Protein AF-A0A0K8QJQ9-F1 (afdb_monomer_lite)

Radius of gyration: 33.11 Å; chains: 1; bounding box: 66×74×110 Å

pLDDT: mean 79.52, std 20.57, range [35.0, 98.69]

Secondary structure (DSSP, 8-state):
-----------PPPP-----------PPPTT-S-------SBTTB-HHHHHHHHHHHHHHHHHHS--BTTTB-TTSSS-HHHHIIIIIHHHHHHHHHHHHHH-TT---EETTEEHHHHHHHHHHHHHHHHHHHHHHS--HHHHHHHHHHHHHHHHHTSGGGSTTTGGGGTTPPPPPPPGGGSPPPPPPPPPPPPPPPPPPPPPPPPP-

Structure (mmCIF, N/CA/C/O backbone):
data_AF-A0A0K8QJQ9-F1
#
_entry.id   AF-A0A0K8QJQ9-F1
#
loop_
_atom_site.group_PDB
_atom_site.id
_atom_site.type_symbol
_atom_site.label_atom_id
_atom_site.label_alt_id
_atom_site.label_comp_id
_atom_site.label_asym_id
_atom_site.label_entity_id
_atom_site.label_seq_id
_atom_site.pdbx_PDB_ins_code
_atom_site.Cartn_x
_atom_site.Cartn_y
_atom_site.Cartn_z
_atom_site.occupancy
_atom_site.B_iso_or_equiv
_atom_site.auth_seq_id
_atom_site.auth_comp_id
_atom_site.auth_asym_id
_atom_site.auth_atom_id
_atom_site.pdbx_PDB_model_num
ATOM 1 N N . MET A 1 1 ? -13.360 7.813 92.032 1.00 38.56 1 MET A N 1
ATOM 2 C CA . MET A 1 1 ? -12.886 7.557 90.658 1.00 38.56 1 MET A CA 1
ATOM 3 C C . MET A 1 1 ? -14.063 7.080 89.820 1.00 38.56 1 MET A C 1
ATOM 5 O O . MET A 1 1 ? -14.716 6.124 90.202 1.00 38.56 1 MET A O 1
ATOM 9 N N . ASN A 1 2 ? -14.317 7.838 88.753 1.00 42.62 2 ASN A N 1
ATOM 10 C CA . ASN A 1 2 ? -15.079 7.584 87.525 1.00 42.62 2 ASN A CA 1
ATOM 11 C C . ASN A 1 2 ? -16.561 7.170 87.568 1.00 42.62 2 ASN A C 1
ATOM 13 O O . ASN A 1 2 ? -16.922 6.000 87.557 1.00 42.62 2 ASN A O 1
ATOM 17 N N . GLN A 1 3 ? -17.391 8.207 87.426 1.00 43.78 3 GLN A N 1
ATOM 18 C CA . GLN A 1 3 ? -18.641 8.218 86.664 1.00 43.78 3 GLN A CA 1
ATOM 19 C C . GLN A 1 3 ? -18.374 7.893 85.180 1.00 43.78 3 GLN A C 1
ATOM 21 O O . GLN A 1 3 ? -17.424 8.420 84.598 1.00 43.78 3 GLN A O 1
ATOM 26 N N . THR A 1 4 ? -19.237 7.113 84.526 1.00 44.41 4 THR A N 1
ATOM 27 C CA . THR A 1 4 ? -19.433 7.220 83.069 1.00 44.41 4 THR A CA 1
ATOM 28 C C . THR A 1 4 ? -20.868 6.848 82.708 1.00 44.41 4 THR A C 1
ATOM 30 O O . THR A 1 4 ? -21.289 5.698 82.786 1.00 44.41 4 THR A O 1
ATOM 33 N N . SER A 1 5 ? -21.610 7.892 82.352 1.00 41.69 5 SER A N 1
ATOM 34 C CA . SER A 1 5 ? -22.946 7.893 81.765 1.00 41.69 5 SER A CA 1
ATOM 35 C C . SER A 1 5 ? -22.915 7.260 80.367 1.00 41.69 5 SER A C 1
ATOM 37 O O . SER A 1 5 ? -22.081 7.640 79.543 1.00 41.69 5 SER A O 1
ATOM 39 N N . GLN A 1 6 ? -23.809 6.305 80.094 1.00 44.72 6 GLN A N 1
ATOM 40 C CA . GLN A 1 6 ? -24.054 5.795 78.742 1.00 44.72 6 GLN A CA 1
ATOM 41 C C . GLN A 1 6 ? -25.154 6.631 78.077 1.00 44.72 6 GLN A C 1
ATOM 43 O O . GLN A 1 6 ? -26.313 6.596 78.485 1.00 44.72 6 GLN A O 1
ATOM 48 N N . GLY A 1 7 ? -24.762 7.397 77.058 1.00 39.03 7 GLY A N 1
ATOM 49 C CA . GLY A 1 7 ? -25.666 8.118 76.164 1.00 39.03 7 GLY A CA 1
ATOM 50 C C . GLY A 1 7 ? -26.297 7.220 75.082 1.00 39.03 7 GLY A C 1
ATOM 51 O O . GLY A 1 7 ? -25.891 6.069 74.910 1.00 39.03 7 GLY A O 1
ATOM 52 N N . PRO A 1 8 ? -27.309 7.733 74.357 1.00 39.50 8 PRO A N 1
ATOM 53 C CA . PRO A 1 8 ? -28.263 6.926 73.600 1.00 39.50 8 PRO A CA 1
ATOM 54 C C . PRO A 1 8 ? -27.763 6.461 72.222 1.00 39.50 8 PRO A C 1
ATOM 56 O O . PRO A 1 8 ? -27.084 7.183 71.493 1.00 39.50 8 PRO A O 1
ATOM 59 N N . LYS A 1 9 ? -28.175 5.237 71.857 1.00 39.12 9 LYS A N 1
ATOM 60 C CA . LYS A 1 9 ? -27.948 4.579 70.563 1.00 39.12 9 LYS A CA 1
ATOM 61 C C . LYS A 1 9 ? -28.658 5.326 69.427 1.00 39.12 9 LYS A C 1
ATOM 63 O O . LYS A 1 9 ? -29.866 5.187 69.266 1.00 39.12 9 LYS A O 1
ATOM 68 N N . TYR A 1 10 ? -27.896 6.022 68.589 1.00 36.84 10 TYR A N 1
ATOM 69 C CA . TYR A 1 10 ? -28.312 6.363 67.228 1.00 36.84 10 TYR A CA 1
ATOM 70 C C . TYR A 1 10 ? -27.744 5.315 66.265 1.00 36.84 10 TYR A C 1
ATOM 72 O O . TYR A 1 10 ? -26.568 5.348 65.913 1.00 36.84 10 TYR A O 1
ATOM 80 N N . GLY A 1 11 ? -28.580 4.349 65.875 1.00 35.00 11 GLY A N 1
ATOM 81 C CA . GLY A 1 11 ? -28.316 3.463 64.743 1.00 35.00 11 GLY A CA 1
ATOM 82 C C . GLY A 1 11 ? -28.779 4.147 63.462 1.00 35.00 11 GLY A C 1
ATOM 83 O O . GLY A 1 11 ? -29.977 4.327 63.261 1.00 35.00 11 GLY A O 1
ATOM 84 N N . ALA A 1 12 ? -27.830 4.568 62.629 1.00 39.06 12 ALA A N 1
ATOM 85 C CA . ALA A 1 12 ? -28.105 5.102 61.304 1.00 39.06 12 ALA A CA 1
ATOM 86 C C . ALA A 1 12 ? -28.606 3.987 60.368 1.00 39.06 12 ALA A C 1
ATOM 88 O O . ALA A 1 12 ? -28.071 2.878 60.361 1.00 39.06 12 ALA A O 1
ATOM 89 N N . LEU A 1 13 ? -29.651 4.320 59.607 1.00 37.94 13 LEU A N 1
ATOM 90 C CA . LEU A 1 13 ? -30.302 3.517 58.573 1.00 37.94 13 LEU A CA 1
ATOM 91 C C . LEU A 1 13 ? -29.309 2.918 57.565 1.00 37.94 13 LEU A C 1
ATOM 93 O O . LEU A 1 13 ? -28.427 3.610 57.060 1.00 37.94 13 LEU A O 1
ATOM 97 N N . ALA A 1 14 ? -29.559 1.664 57.185 1.00 40.50 14 ALA A N 1
ATOM 98 C CA . ALA A 1 14 ? -29.038 1.060 55.965 1.00 40.50 14 ALA A CA 1
ATOM 99 C C . ALA A 1 14 ? -29.735 1.674 54.733 1.00 40.50 14 ALA A C 1
ATOM 101 O O . ALA A 1 14 ? -30.968 1.664 54.684 1.00 40.50 14 ALA A O 1
ATOM 102 N N . PRO A 1 15 ? -29.000 2.163 53.719 1.00 39.12 15 PRO A N 1
ATOM 103 C CA . PRO A 1 15 ? -29.593 2.521 52.441 1.00 39.12 15 PRO A CA 1
ATOM 104 C C . PRO A 1 15 ? -29.319 1.449 51.381 1.00 39.12 15 PRO A C 1
ATOM 106 O O . PRO A 1 15 ? -28.184 1.243 50.963 1.00 39.12 15 PRO A O 1
ATOM 109 N N . GLY A 1 16 ? -30.410 0.854 50.898 1.00 35.06 16 GLY A N 1
ATOM 110 C CA . GLY A 1 16 ? -30.637 0.700 49.462 1.00 35.06 16 GLY A CA 1
ATOM 111 C C . GLY A 1 16 ? -30.033 -0.524 48.788 1.00 35.06 16 GLY A C 1
ATOM 112 O O . GLY A 1 16 ? -28.938 -0.475 48.238 1.00 35.06 16 GLY A O 1
ATOM 113 N N . SER A 1 17 ? -30.835 -1.583 48.711 1.00 40.03 17 SER A N 1
ATOM 114 C CA . SER A 1 17 ? -30.760 -2.610 47.675 1.00 40.03 17 SER A CA 1
ATOM 115 C C . SER A 1 17 ? -30.764 -1.942 46.293 1.00 40.03 17 SER A C 1
ATOM 117 O O . SER A 1 17 ? -31.782 -1.394 45.866 1.00 40.03 17 SER A O 1
ATOM 119 N N . ALA A 1 18 ? -29.626 -1.949 45.604 1.00 37.91 18 ALA A N 1
ATOM 120 C CA . ALA A 1 18 ? -29.560 -1.568 44.199 1.00 37.91 18 ALA A CA 1
ATOM 121 C C . ALA A 1 18 ? -30.237 -2.665 43.355 1.00 37.91 18 ALA A C 1
ATOM 123 O O . ALA A 1 18 ? -29.955 -3.844 43.584 1.00 37.91 18 ALA A O 1
ATOM 124 N N . PRO A 1 19 ? -31.117 -2.331 42.394 1.00 38.91 19 PRO A N 1
ATOM 125 C CA . PRO A 1 19 ? -31.604 -3.319 41.448 1.00 38.91 19 PRO A CA 1
ATOM 126 C C . PRO A 1 19 ? -30.441 -3.757 40.556 1.00 38.91 19 PRO A C 1
ATOM 128 O O . PRO A 1 19 ? -29.812 -2.949 39.871 1.00 38.91 19 PRO A O 1
ATOM 131 N N . GLU A 1 20 ? -30.159 -5.054 40.608 1.00 35.03 20 GLU A N 1
ATOM 132 C CA . GLU A 1 20 ? -29.300 -5.784 39.689 1.00 35.03 20 GLU A CA 1
ATOM 133 C C . GLU A 1 20 ? -29.764 -5.478 38.261 1.00 35.03 20 GLU A C 1
ATOM 135 O O . GLU A 1 20 ? -30.849 -5.879 37.835 1.00 35.03 20 GLU A O 1
ATOM 140 N N . ALA A 1 21 ? -28.978 -4.668 37.548 1.00 37.66 21 ALA A N 1
ATOM 141 C CA . ALA A 1 21 ? -29.205 -4.369 36.147 1.00 37.66 21 ALA A CA 1
ATOM 142 C C . ALA A 1 21 ? -29.055 -5.679 35.372 1.00 37.66 21 ALA A C 1
ATOM 144 O O . ALA A 1 21 ? -27.943 -6.116 35.074 1.00 37.66 21 ALA A O 1
ATOM 145 N N . ALA A 1 22 ? -30.192 -6.319 35.100 1.00 37.50 22 ALA A N 1
ATOM 146 C CA . ALA A 1 22 ? -30.295 -7.475 34.237 1.00 37.50 22 ALA A CA 1
ATOM 147 C C . ALA A 1 22 ? -29.562 -7.165 32.929 1.00 37.50 22 ALA A C 1
ATOM 149 O O . ALA A 1 22 ? -29.973 -6.301 32.150 1.00 37.50 22 ALA A O 1
ATOM 150 N N . ALA A 1 23 ? -28.443 -7.856 32.722 1.00 39.38 23 ALA A N 1
ATOM 151 C CA . ALA A 1 23 ? -27.734 -7.874 31.463 1.00 39.38 23 ALA A CA 1
ATOM 152 C C . ALA A 1 23 ? -28.723 -8.345 30.392 1.00 39.38 23 ALA A C 1
ATOM 154 O O . ALA A 1 23 ? -29.099 -9.517 30.343 1.00 39.38 23 ALA A O 1
ATOM 155 N N . GLY A 1 24 ? -29.189 -7.402 29.574 1.00 35.16 24 GLY A N 1
ATOM 156 C CA . GLY A 1 24 ? -30.028 -7.679 28.423 1.00 35.16 24 GLY A CA 1
ATOM 157 C C . GLY A 1 24 ? -29.269 -8.579 27.457 1.00 35.16 24 GLY A C 1
ATOM 158 O O . GLY A 1 24 ? -28.488 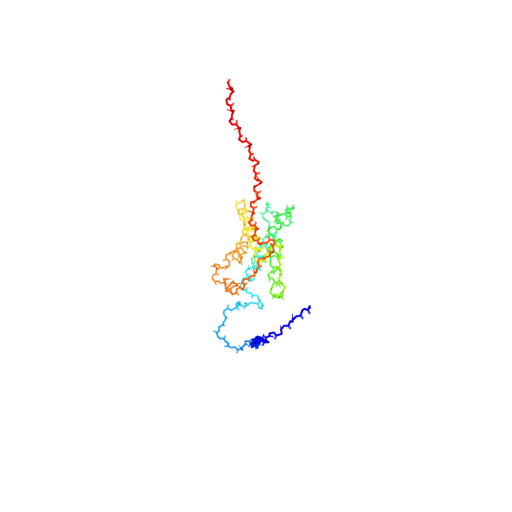-8.107 26.636 1.00 35.16 24 GLY A O 1
ATOM 159 N N . SER A 1 25 ? -29.514 -9.883 27.556 1.00 47.78 25 SER A N 1
ATOM 160 C CA . SER A 1 25 ? -29.213 -10.870 26.524 1.00 47.78 25 SER A CA 1
ATOM 161 C C . SER A 1 25 ? -30.219 -10.707 25.382 1.00 47.78 25 SER A C 1
ATOM 163 O O . SER A 1 25 ? -31.076 -11.545 25.130 1.00 47.78 25 SER A O 1
ATOM 165 N N . GLY A 1 26 ? -30.139 -9.573 24.691 1.00 36.06 26 GLY A N 1
ATOM 166 C CA . GLY A 1 26 ? -30.822 -9.384 23.421 1.00 36.06 26 GLY A CA 1
ATOM 167 C C . GLY A 1 26 ? -29.973 -9.990 22.315 1.00 36.06 26 GLY A C 1
ATOM 168 O O . GLY A 1 26 ? -29.116 -9.306 21.757 1.00 36.06 26 GLY A O 1
ATOM 169 N N . ALA A 1 27 ? -30.181 -11.269 22.002 1.00 46.91 27 ALA A N 1
ATOM 170 C CA . ALA A 1 27 ? -29.781 -11.781 20.698 1.00 46.91 27 ALA A CA 1
ATOM 171 C C . ALA A 1 27 ? -30.529 -10.957 19.630 1.00 46.91 27 ALA A C 1
ATOM 173 O O . ALA A 1 27 ? -31.741 -10.774 19.768 1.00 46.91 27 ALA A O 1
ATOM 174 N N . PRO A 1 28 ? -29.855 -10.403 18.608 1.00 43.53 28 PRO A N 1
ATOM 175 C CA . PRO A 1 28 ? -30.544 -9.603 17.606 1.00 43.53 28 PRO A CA 1
ATOM 176 C C . PRO A 1 28 ? -31.509 -10.491 16.814 1.00 43.53 28 PRO A C 1
ATOM 178 O O . PRO A 1 28 ? -31.114 -11.536 16.295 1.00 43.53 28 PRO A O 1
ATOM 181 N N . GLU A 1 29 ? -32.775 -10.074 16.737 1.00 41.03 29 GLU A N 1
ATOM 182 C CA . GLU A 1 29 ? -33.789 -10.753 15.932 1.00 41.03 29 GLU A CA 1
ATOM 183 C C . GLU A 1 29 ? -33.398 -10.753 14.443 1.00 41.03 29 GLU A C 1
ATOM 185 O O . GLU A 1 29 ? -32.928 -9.733 13.920 1.00 41.03 29 GLU A O 1
ATOM 190 N N . PRO A 1 30 ? -33.602 -11.873 13.726 1.00 41.53 30 PRO A N 1
ATOM 191 C CA . PRO A 1 30 ? -33.328 -11.946 12.302 1.00 41.53 30 PRO A CA 1
ATOM 192 C C . PRO A 1 30 ? -34.417 -11.176 11.545 1.00 41.53 30 PRO A C 1
ATOM 194 O O . PRO A 1 30 ? -35.483 -11.713 11.259 1.00 41.53 30 PRO A O 1
ATOM 197 N N . GLY A 1 31 ? -34.152 -9.906 11.226 1.00 48.66 31 GLY A N 1
ATOM 198 C CA . GLY A 1 31 ? -35.047 -9.109 10.378 1.00 48.66 31 GLY A CA 1
ATOM 199 C C . GLY A 1 31 ? -35.092 -7.599 10.617 1.00 48.66 31 GLY A C 1
ATOM 200 O O . GLY A 1 31 ? -35.898 -6.933 9.971 1.00 48.66 31 GLY A O 1
ATOM 201 N N . SER A 1 32 ? -34.264 -7.017 11.493 1.00 37.25 32 SER A N 1
ATOM 202 C CA . SER A 1 32 ? -34.243 -5.556 11.643 1.00 37.25 32 SER A CA 1
ATOM 203 C C . SER A 1 32 ? -33.649 -4.872 10.400 1.00 37.25 32 SER A C 1
ATOM 205 O O . SER A 1 32 ? -32.514 -5.113 9.990 1.00 37.25 32 SER A O 1
ATOM 207 N N . VAL A 1 33 ? -34.434 -3.986 9.785 1.00 49.50 33 VAL A N 1
ATOM 208 C CA . VAL A 1 33 ? -34.109 -3.238 8.552 1.00 49.50 33 VAL A CA 1
ATOM 209 C C . VAL A 1 33 ? -33.169 -2.050 8.842 1.00 49.50 33 VAL A C 1
ATOM 211 O O . VAL A 1 33 ? -33.290 -0.966 8.282 1.00 49.50 33 VAL A O 1
ATOM 214 N N . THR A 1 34 ? -32.198 -2.234 9.734 1.00 56.53 34 THR A N 1
ATOM 215 C CA . THR A 1 34 ? -31.190 -1.224 10.077 1.00 56.53 34 THR A CA 1
ATOM 216 C C . THR A 1 34 ? -29.867 -1.891 10.420 1.00 56.53 34 THR A C 1
ATOM 218 O O . THR A 1 34 ? -29.622 -2.241 11.571 1.00 56.53 34 THR A O 1
ATOM 221 N N . SER A 1 35 ? -28.980 -2.027 9.429 1.00 43.78 35 SER A N 1
ATOM 222 C CA . SER A 1 35 ? -27.521 -1.985 9.621 1.00 43.78 35 SER A CA 1
ATOM 223 C C . SER A 1 35 ? -26.794 -2.011 8.265 1.00 43.78 35 SER A C 1
ATOM 225 O O . SER A 1 35 ? -26.696 -3.083 7.669 1.00 43.78 35 SER A O 1
ATOM 227 N N . PRO A 1 36 ? -26.196 -0.903 7.785 1.00 49.94 36 PRO A N 1
ATOM 228 C CA . PRO A 1 36 ? -25.176 -0.941 6.735 1.00 49.94 36 PRO A CA 1
ATOM 229 C C . PRO A 1 36 ? -23.850 -1.441 7.336 1.00 49.94 36 PRO A C 1
ATOM 231 O O . PRO A 1 36 ? -22.808 -0.804 7.229 1.00 49.94 36 PRO A O 1
ATOM 234 N N . LYS A 1 37 ? -23.881 -2.557 8.067 1.00 54.03 37 LYS A N 1
ATOM 235 C CA . LYS A 1 37 ? -22.706 -3.049 8.783 1.00 54.03 37 LYS A CA 1
ATOM 236 C C . LYS A 1 37 ? -21.884 -3.888 7.826 1.00 54.03 37 LYS A C 1
ATOM 238 O O . LYS A 1 37 ? -22.164 -5.067 7.653 1.00 54.03 37 LYS A O 1
ATOM 243 N N . TYR A 1 38 ? -20.869 -3.256 7.236 1.00 58.84 38 TYR A N 1
ATOM 244 C CA . TYR A 1 38 ? -19.749 -3.921 6.570 1.00 58.84 38 TYR A CA 1
ATOM 245 C C . TYR A 1 38 ? -20.222 -4.962 5.555 1.00 58.84 38 TYR A C 1
ATOM 247 O O . TYR A 1 38 ? -20.083 -6.161 5.791 1.00 58.84 38 TYR A O 1
ATOM 255 N N . GLN A 1 39 ? -20.823 -4.509 4.449 1.00 67.25 39 GLN A N 1
ATOM 256 C CA . GLN A 1 39 ? -21.362 -5.420 3.444 1.00 67.25 39 GLN A CA 1
ATOM 257 C C . GLN A 1 39 ? -20.244 -6.331 2.934 1.00 67.25 39 GLN A C 1
ATOM 259 O O . GLN A 1 39 ? -19.338 -5.914 2.207 1.00 67.25 39 GLN A O 1
ATOM 264 N N . ALA A 1 40 ? -20.277 -7.575 3.399 1.00 73.38 40 ALA A N 1
ATOM 265 C CA . ALA A 1 40 ? -19.316 -8.573 3.010 1.00 73.38 40 ALA A CA 1
ATOM 266 C C . ALA A 1 40 ? -19.590 -8.914 1.544 1.00 73.38 40 ALA A C 1
ATOM 268 O O . ALA A 1 40 ? -20.721 -9.215 1.163 1.00 73.38 40 ALA A O 1
ATOM 269 N N . VAL A 1 41 ? -18.566 -8.781 0.710 1.00 82.50 41 VAL A N 1
ATOM 270 C CA . VAL A 1 41 ? -18.684 -8.957 -0.742 1.00 82.50 41 VAL A CA 1
ATOM 271 C C . VAL A 1 41 ? -18.266 -10.360 -1.142 1.00 82.50 41 VAL A C 1
ATOM 273 O O . VAL A 1 41 ? -18.862 -10.954 -2.035 1.00 82.50 41 VAL A O 1
ATOM 276 N N . LEU A 1 42 ? -17.263 -10.911 -0.458 1.00 82.62 42 LEU A N 1
ATOM 277 C CA . LEU A 1 42 ? -16.769 -12.255 -0.709 1.00 82.62 42 LEU A CA 1
ATOM 278 C C . LEU A 1 42 ? -16.461 -12.940 0.620 1.00 82.62 42 LEU A C 1
ATOM 280 O O . LEU A 1 42 ? -15.445 -12.660 1.250 1.00 82.62 42 LEU A O 1
ATOM 284 N N . GLY A 1 43 ? -17.342 -13.835 1.068 1.00 86.00 43 GLY A N 1
ATOM 285 C CA . GLY A 1 43 ? -17.199 -14.470 2.381 1.00 86.00 43 GLY A CA 1
ATOM 286 C C . GLY A 1 43 ? -17.136 -13.414 3.496 1.00 86.00 43 GLY A C 1
ATOM 287 O O . GLY A 1 43 ? -18.015 -12.563 3.535 1.00 86.00 43 GLY A O 1
ATOM 288 N N . PRO A 1 44 ? -16.125 -13.423 4.386 1.00 87.06 44 PRO A N 1
ATOM 289 C CA . PRO A 1 44 ? -15.971 -12.414 5.440 1.00 87.06 44 PRO A CA 1
ATOM 290 C C . PRO A 1 44 ? -15.291 -11.111 4.971 1.00 87.06 44 PRO A C 1
ATOM 292 O O . PRO A 1 44 ? -15.027 -10.234 5.795 1.00 87.06 44 PRO A O 1
ATOM 295 N N . PHE A 1 45 ? -14.949 -10.986 3.685 1.00 91.25 45 PHE A N 1
ATOM 296 C CA . PHE A 1 45 ? -14.150 -9.878 3.160 1.00 91.25 45 PHE A CA 1
ATOM 297 C C . PHE A 1 45 ? -15.011 -8.743 2.603 1.00 91.25 45 PHE A C 1
ATOM 299 O O . PHE A 1 45 ? -15.983 -8.975 1.879 1.00 91.25 45 PHE A O 1
ATOM 306 N N . THR A 1 46 ? -14.622 -7.502 2.899 1.00 92.06 46 THR A N 1
ATOM 307 C CA . THR A 1 46 ? -15.266 -6.291 2.371 1.00 92.06 46 THR A CA 1
ATOM 308 C C . THR A 1 46 ? -14.582 -5.810 1.092 1.00 92.06 46 THR A C 1
ATOM 310 O O . THR A 1 46 ? -13.487 -6.260 0.748 1.00 92.06 46 THR A O 1
ATOM 313 N N . ILE A 1 47 ? -15.195 -4.843 0.397 1.00 91.62 47 ILE A N 1
ATOM 314 C CA . ILE A 1 47 ? -14.592 -4.185 -0.780 1.00 91.62 47 ILE A CA 1
ATOM 315 C C . ILE A 1 47 ? -13.183 -3.689 -0.454 1.00 91.62 47 ILE A C 1
ATOM 317 O O . ILE A 1 47 ? -12.273 -3.826 -1.264 1.00 91.62 47 ILE A O 1
ATOM 321 N N . ARG A 1 48 ? -12.975 -3.155 0.753 1.00 93.88 48 ARG A N 1
ATOM 322 C CA . ARG A 1 48 ? -11.671 -2.654 1.181 1.00 93.88 48 ARG A CA 1
ATOM 323 C C . ARG A 1 48 ? -10.617 -3.752 1.233 1.00 93.88 48 ARG A C 1
ATOM 325 O O . ARG A 1 48 ? -9.513 -3.537 0.739 1.00 93.88 48 ARG A O 1
ATOM 332 N N . ASP A 1 49 ? -10.947 -4.910 1.800 1.00 94.31 49 ASP A N 1
ATOM 333 C CA . ASP A 1 49 ? -10.001 -6.026 1.876 1.00 94.31 49 ASP A CA 1
ATOM 334 C C . ASP A 1 49 ? -9.652 -6.535 0.470 1.00 94.31 49 ASP A C 1
ATOM 336 O O . ASP A 1 49 ? -8.484 -6.785 0.172 1.00 94.31 49 ASP A O 1
ATOM 340 N N . LEU A 1 50 ? -10.648 -6.601 -0.419 1.00 95.31 50 LEU A N 1
ATOM 341 C CA . LEU A 1 50 ? -10.45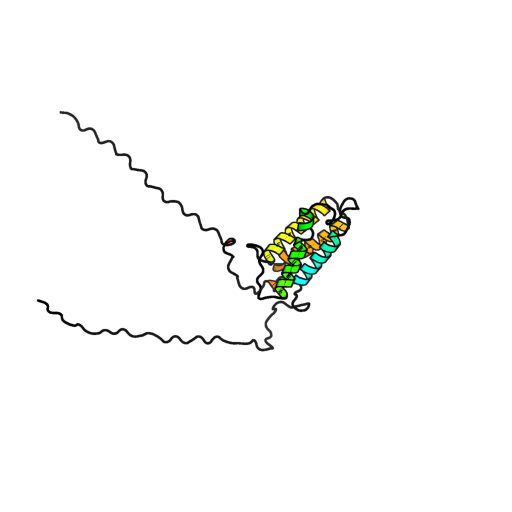6 -6.955 -1.826 1.00 95.31 50 LEU A CA 1
ATOM 342 C C . LEU A 1 50 ? -9.569 -5.938 -2.551 1.00 95.31 50 LEU A C 1
ATOM 344 O O . LEU A 1 50 ? -8.690 -6.338 -3.312 1.00 95.31 50 LEU A O 1
ATOM 348 N N . THR A 1 51 ? -9.739 -4.640 -2.291 1.00 96.38 51 THR A N 1
ATOM 349 C CA . THR A 1 51 ? -8.886 -3.596 -2.869 1.00 96.38 51 THR A CA 1
ATOM 350 C C . THR A 1 51 ? -7.451 -3.705 -2.358 1.00 96.38 51 THR A C 1
ATOM 352 O O . THR A 1 51 ? -6.530 -3.602 -3.163 1.00 96.38 51 THR A O 1
ATOM 355 N N . VAL A 1 52 ? -7.227 -3.964 -1.062 1.00 97.81 52 VAL A N 1
ATOM 356 C CA . VAL A 1 52 ? -5.875 -4.195 -0.508 1.00 97.81 52 VAL A CA 1
ATOM 357 C C . VAL A 1 52 ? -5.220 -5.414 -1.158 1.00 97.81 52 VAL A C 1
ATOM 359 O O . VAL A 1 52 ? -4.076 -5.327 -1.611 1.00 97.81 52 VAL A O 1
ATOM 362 N N . PHE A 1 53 ? -5.950 -6.528 -1.243 1.00 97.62 53 PHE A N 1
ATOM 363 C CA . PHE A 1 53 ? -5.472 -7.758 -1.869 1.00 97.62 53 PHE A CA 1
ATOM 364 C C . PHE A 1 53 ? -5.150 -7.547 -3.352 1.00 97.62 53 PHE A C 1
ATOM 366 O O . PHE A 1 53 ? -4.040 -7.839 -3.788 1.00 97.62 53 PHE A O 1
ATOM 373 N N . GLY A 1 54 ? -6.087 -6.988 -4.121 1.00 98.12 54 GLY A N 1
ATOM 374 C CA . GLY A 1 54 ? -5.919 -6.733 -5.550 1.00 98.12 54 GLY A CA 1
ATOM 375 C C . GLY A 1 54 ? -4.772 -5.767 -5.838 1.00 98.12 54 GLY A C 1
ATOM 376 O O . GLY A 1 54 ? -3.951 -6.027 -6.712 1.00 98.12 54 GLY A O 1
ATOM 377 N N . SER A 1 55 ? -4.652 -4.699 -5.051 1.00 98.56 55 SER A N 1
ATOM 378 C CA . SER A 1 55 ? -3.550 -3.735 -5.159 1.00 98.56 55 SER A CA 1
ATOM 379 C C . SER A 1 55 ? -2.199 -4.399 -4.911 1.00 98.56 55 SER A C 1
ATOM 381 O O . SER A 1 55 ? -1.265 -4.234 -5.695 1.00 98.56 55 SER A O 1
ATOM 383 N N . THR A 1 56 ? -2.112 -5.216 -3.861 1.00 98.62 56 THR A N 1
ATOM 384 C CA . THR A 1 56 ? -0.894 -5.955 -3.518 1.00 98.62 56 THR A CA 1
ATOM 385 C C . THR A 1 56 ? -0.558 -7.007 -4.570 1.00 98.62 56 THR A C 1
ATOM 387 O O . THR A 1 56 ? 0.609 -7.170 -4.907 1.00 98.62 56 THR A O 1
ATOM 390 N N . LEU A 1 57 ? -1.556 -7.687 -5.140 1.00 98.56 57 LEU A N 1
ATOM 391 C CA . LEU A 1 57 ? -1.362 -8.631 -6.241 1.00 98.56 57 LEU A CA 1
ATOM 392 C C . LEU A 1 57 ? -0.800 -7.929 -7.485 1.00 98.56 57 LEU A C 1
ATOM 394 O O . LEU A 1 57 ? 0.147 -8.425 -8.093 1.00 98.56 57 LEU A O 1
ATOM 398 N N . VAL A 1 58 ? -1.330 -6.755 -7.838 1.00 98.56 58 VAL A N 1
ATOM 399 C CA . VAL A 1 58 ? -0.804 -5.937 -8.942 1.00 98.56 58 VAL A CA 1
ATOM 400 C C . VAL A 1 58 ? 0.645 -5.524 -8.669 1.00 98.56 58 VAL A C 1
ATOM 402 O O . VAL A 1 58 ? 1.497 -5.672 -9.544 1.00 98.56 58 VAL A O 1
ATOM 405 N N . MET A 1 59 ? 0.960 -5.084 -7.446 1.00 98.31 59 MET A N 1
ATOM 406 C CA . MET A 1 59 ? 2.341 -4.784 -7.048 1.00 98.31 59 MET A CA 1
ATOM 407 C C . MET A 1 59 ? 3.239 -6.021 -7.101 1.00 98.31 59 MET A C 1
ATOM 409 O O . MET A 1 59 ? 4.386 -5.916 -7.525 1.00 98.31 59 MET A O 1
ATOM 413 N N . PHE A 1 60 ? 2.734 -7.190 -6.700 1.00 98.38 60 PHE A N 1
ATOM 414 C CA . PHE A 1 60 ? 3.475 -8.447 -6.734 1.00 98.38 60 PHE A CA 1
ATOM 415 C C . PHE A 1 60 ? 3.854 -8.814 -8.163 1.00 98.38 60 PHE A C 1
ATOM 417 O O . PHE A 1 60 ? 5.028 -9.058 -8.434 1.00 98.38 60 PHE A O 1
ATOM 424 N N . VAL A 1 61 ? 2.894 -8.760 -9.090 1.00 97.81 61 VAL A N 1
ATOM 425 C CA . VAL A 1 61 ? 3.159 -8.947 -10.521 1.00 97.81 61 VAL A CA 1
ATOM 426 C C . VAL A 1 61 ? 4.178 -7.922 -11.001 1.00 97.81 61 VAL A C 1
ATOM 428 O O . VAL A 1 61 ? 5.186 -8.311 -11.584 1.00 97.81 61 VAL A O 1
ATOM 431 N N . GLY A 1 62 ? 3.970 -6.640 -10.681 1.00 95.75 62 GLY A N 1
ATOM 432 C CA . GLY A 1 62 ? 4.921 -5.571 -10.970 1.00 95.75 62 GLY A CA 1
ATOM 433 C C . GLY A 1 62 ? 6.333 -5.936 -10.520 1.00 95.75 62 GLY A C 1
ATOM 434 O O . GLY A 1 62 ? 7.250 -5.880 -11.328 1.00 95.75 62 GLY A O 1
ATOM 435 N N . SER A 1 63 ? 6.497 -6.406 -9.278 1.00 96.00 63 SER A N 1
ATOM 436 C CA . SER A 1 63 ? 7.788 -6.732 -8.655 1.00 96.00 63 SER A CA 1
ATOM 437 C C . SER A 1 63 ? 8.616 -7.784 -9.392 1.00 96.00 63 SER A C 1
ATOM 439 O O . SER A 1 63 ? 9.837 -7.802 -9.237 1.00 96.00 63 SER A O 1
ATOM 441 N N . LEU A 1 64 ? 7.969 -8.627 -10.202 1.00 96.69 64 LEU A N 1
ATOM 442 C CA . LEU A 1 64 ? 8.605 -9.665 -11.012 1.00 96.69 64 LEU A CA 1
ATOM 443 C C . LEU A 1 64 ? 9.043 -9.150 -12.392 1.00 96.69 64 LEU A C 1
ATOM 445 O O . LEU A 1 64 ? 9.908 -9.762 -13.022 1.00 96.69 64 LEU A O 1
ATOM 449 N N . LEU A 1 65 ? 8.472 -8.036 -12.860 1.00 95.12 65 LEU A N 1
ATOM 450 C CA . LEU A 1 65 ? 8.750 -7.455 -14.173 1.00 95.12 65 LEU A CA 1
ATOM 451 C C . LEU A 1 65 ? 10.107 -6.729 -14.197 1.00 95.12 65 LEU A C 1
ATOM 453 O O . LEU A 1 65 ? 10.545 -6.194 -13.176 1.00 95.12 65 LEU A O 1
ATOM 457 N N . PRO A 1 66 ? 10.782 -6.671 -15.359 1.00 93.19 66 PRO A N 1
ATOM 458 C CA . PRO A 1 66 ? 12.105 -6.065 -15.482 1.00 93.19 66 PRO A CA 1
ATOM 459 C C . PRO A 1 66 ? 12.030 -4.530 -15.434 1.00 93.19 66 PRO A C 1
ATOM 461 O O . PRO A 1 66 ? 11.945 -3.858 -16.458 1.00 93.19 66 PRO A O 1
ATOM 464 N N . MET A 1 67 ? 12.066 -3.966 -14.229 1.00 87.50 67 MET A N 1
ATOM 465 C CA . MET A 1 67 ? 11.940 -2.528 -13.972 1.00 87.50 67 MET A CA 1
ATOM 466 C C . MET A 1 67 ? 13.197 -1.720 -14.311 1.00 87.50 67 MET A C 1
ATOM 468 O O . MET A 1 67 ? 13.083 -0.565 -14.715 1.00 87.50 67 MET A O 1
ATOM 472 N N . PHE A 1 68 ? 14.389 -2.305 -14.148 1.00 83.81 68 PHE A N 1
ATOM 473 C CA . PHE A 1 68 ? 15.659 -1.582 -14.257 1.00 83.81 68 PHE A CA 1
ATOM 474 C C . PHE A 1 68 ? 16.585 -2.233 -15.285 1.00 83.81 68 PHE A C 1
ATOM 476 O O . PHE A 1 68 ? 16.827 -3.443 -15.265 1.00 83.81 68 PHE A O 1
ATOM 483 N N . GLY A 1 69 ? 17.095 -1.427 -16.222 1.00 81.94 69 GLY A N 1
ATOM 484 C CA . GLY A 1 69 ? 18.038 -1.877 -17.255 1.00 81.94 69 GLY A CA 1
ATOM 485 C C . GLY A 1 69 ? 17.525 -3.022 -18.141 1.00 81.94 69 GLY A C 1
ATOM 486 O O . GLY A 1 69 ? 18.330 -3.736 -18.732 1.00 81.94 69 GLY A O 1
ATOM 487 N N . GLY A 1 70 ? 16.205 -3.252 -18.181 1.00 81.56 70 GLY A N 1
ATOM 488 C CA . GLY A 1 70 ? 15.562 -4.338 -18.930 1.00 81.56 70 GLY A CA 1
ATOM 489 C C . GLY A 1 70 ? 15.847 -5.755 -18.414 1.00 81.56 70 GLY A C 1
ATOM 490 O O . GLY A 1 70 ? 15.451 -6.719 -19.062 1.00 81.56 70 GLY A O 1
ATOM 491 N N . ARG A 1 71 ? 16.538 -5.905 -17.276 1.00 87.12 71 ARG A N 1
ATOM 492 C CA . ARG A 1 71 ? 16.992 -7.212 -16.756 1.00 87.12 71 ARG A CA 1
ATOM 493 C C . ARG A 1 71 ? 16.738 -7.398 -15.265 1.00 87.12 71 ARG A C 1
ATOM 495 O O . ARG A 1 71 ? 16.583 -8.534 -14.820 1.00 87.12 71 ARG A O 1
ATOM 502 N N . TYR A 1 72 ? 16.692 -6.306 -14.508 1.00 92.06 72 TYR A N 1
ATOM 503 C CA . TYR A 1 72 ? 16.552 -6.350 -13.060 1.00 92.06 72 TYR A CA 1
ATOM 504 C C . TYR A 1 72 ? 15.118 -6.045 -12.632 1.00 92.06 72 TYR A C 1
ATOM 506 O O . TYR A 1 72 ? 14.483 -5.117 -13.138 1.00 92.06 72 TYR A O 1
ATOM 514 N N . ASN A 1 73 ? 14.630 -6.826 -11.680 1.00 94.38 73 ASN A N 1
ATOM 515 C CA . ASN A 1 73 ? 13.366 -6.654 -10.981 1.00 94.38 73 ASN A CA 1
ATOM 516 C C . ASN A 1 73 ? 13.640 -6.495 -9.474 1.00 94.38 73 ASN A C 1
ATOM 518 O O . ASN A 1 73 ? 14.792 -6.490 -9.041 1.00 94.38 73 ASN A O 1
ATOM 522 N N . LEU A 1 74 ? 12.600 -6.351 -8.651 1.00 94.75 74 LEU A N 1
ATOM 523 C CA . LEU A 1 74 ? 12.788 -6.101 -7.214 1.00 94.75 74 LEU A CA 1
ATOM 524 C C . LEU A 1 74 ? 13.478 -7.259 -6.473 1.00 94.75 74 LEU A C 1
ATOM 526 O O . LEU A 1 74 ? 14.112 -7.027 -5.447 1.00 94.75 74 LEU A O 1
ATOM 530 N N . TRP A 1 75 ? 13.384 -8.486 -6.987 1.00 96.19 75 TRP A N 1
ATOM 531 C CA . TRP A 1 75 ? 13.905 -9.695 -6.345 1.00 96.19 75 TRP A CA 1
ATOM 532 C C . TRP A 1 75 ? 15.392 -9.932 -6.595 1.00 96.19 75 TRP A C 1
ATOM 534 O O . TRP A 1 75 ? 16.038 -10.585 -5.782 1.00 96.19 75 TRP A O 1
ATOM 544 N N . ASN A 1 76 ? 15.934 -9.410 -7.696 1.00 94.38 76 ASN A N 1
ATOM 545 C CA . ASN A 1 76 ? 17.338 -9.586 -8.087 1.00 94.38 76 ASN A CA 1
ATOM 546 C C . ASN A 1 76 ? 18.124 -8.263 -8.147 1.00 94.38 76 ASN A C 1
ATOM 548 O O . ASN A 1 76 ? 19.204 -8.203 -8.725 1.00 94.38 76 ASN A O 1
ATOM 552 N N . LEU A 1 77 ? 17.574 -7.206 -7.544 1.00 89.31 77 LEU A N 1
ATOM 553 C CA . LEU A 1 77 ? 18.229 -5.909 -7.344 1.00 89.31 77 LEU A CA 1
ATOM 554 C C . LEU A 1 77 ? 19.267 -5.917 -6.204 1.00 89.31 77 LEU A C 1
ATOM 556 O O . LEU A 1 77 ? 19.864 -4.878 -5.930 1.00 89.31 77 LEU A O 1
ATOM 560 N N . ASP A 1 78 ? 19.426 -7.046 -5.503 1.00 86.19 78 ASP A N 1
ATOM 561 C CA . ASP A 1 78 ? 20.329 -7.245 -4.358 1.00 86.19 78 ASP A CA 1
ATOM 562 C C . ASP A 1 78 ? 20.201 -6.184 -3.250 1.00 86.19 78 ASP A C 1
ATOM 564 O O . ASP A 1 78 ? 21.145 -5.879 -2.521 1.00 86.19 78 ASP A O 1
ATOM 568 N N . ASN A 1 79 ? 19.002 -5.618 -3.089 1.00 92.94 79 ASN A N 1
ATOM 569 C CA . ASN A 1 79 ? 18.730 -4.603 -2.083 1.00 92.94 79 ASN A CA 1
ATOM 570 C C . ASN A 1 79 ? 17.441 -4.910 -1.314 1.00 92.94 79 ASN A C 1
ATOM 572 O O . ASN A 1 79 ? 16.324 -4.656 -1.776 1.00 92.94 79 ASN A O 1
ATOM 576 N N . LEU A 1 80 ? 17.619 -5.416 -0.091 1.00 95.38 80 LEU A N 1
ATOM 577 C CA . LEU A 1 80 ? 16.517 -5.804 0.784 1.00 95.38 80 LEU A CA 1
ATOM 578 C C . LEU A 1 80 ? 15.604 -4.628 1.150 1.00 95.38 80 LEU A C 1
ATOM 580 O O . LEU A 1 80 ? 14.416 -4.842 1.351 1.00 95.38 80 LEU A O 1
ATOM 584 N N . PHE A 1 81 ? 16.118 -3.396 1.217 1.00 95.81 81 PHE A N 1
ATOM 585 C CA . PHE A 1 81 ? 15.302 -2.227 1.546 1.00 95.81 81 PHE A CA 1
ATOM 586 C C . PHE A 1 81 ? 14.239 -1.974 0.470 1.00 95.81 81 PHE A C 1
ATOM 588 O O . PHE A 1 81 ? 13.055 -1.842 0.787 1.00 95.81 81 PHE A O 1
ATOM 595 N N . PHE A 1 82 ? 14.633 -1.983 -0.806 1.00 94.69 82 PHE A N 1
ATOM 596 C CA . PHE A 1 82 ? 13.689 -1.800 -1.910 1.00 94.69 82 PHE A CA 1
ATOM 597 C C . PHE A 1 82 ? 12.754 -2.994 -2.070 1.00 94.69 82 PHE A C 1
ATOM 599 O O . PHE A 1 82 ? 11.562 -2.792 -2.283 1.00 94.69 82 PHE A O 1
ATOM 606 N N . LEU A 1 83 ? 13.252 -4.221 -1.898 1.00 97.12 83 LEU A N 1
ATOM 607 C CA . LEU A 1 83 ? 12.403 -5.413 -1.902 1.00 97.12 83 LEU A CA 1
ATOM 608 C C . LEU A 1 83 ? 11.358 -5.356 -0.774 1.00 97.12 83 LEU A C 1
ATOM 610 O O . LEU A 1 83 ? 10.177 -5.647 -0.990 1.00 97.12 83 LEU A O 1
ATOM 614 N N . ALA A 1 84 ? 11.774 -4.928 0.421 1.00 97.94 84 ALA A N 1
ATOM 615 C CA . ALA A 1 84 ? 10.903 -4.829 1.580 1.00 97.94 84 ALA A CA 1
ATOM 616 C C . ALA A 1 84 ? 9.784 -3.805 1.371 1.00 97.94 84 ALA A C 1
ATOM 618 O O . ALA A 1 84 ? 8.610 -4.148 1.519 1.00 97.94 84 ALA A O 1
ATOM 619 N N . LEU A 1 85 ? 10.136 -2.574 0.988 1.00 97.25 85 LEU A N 1
ATOM 620 C CA . LEU A 1 85 ? 9.160 -1.514 0.727 1.00 97.25 85 LEU A CA 1
ATOM 621 C C . LEU A 1 85 ? 8.298 -1.801 -0.508 1.00 97.25 85 LEU A C 1
ATOM 623 O O . LEU A 1 85 ? 7.105 -1.505 -0.512 1.00 97.25 85 LEU A O 1
ATOM 627 N N . GLY A 1 86 ? 8.907 -2.362 -1.551 1.00 95.94 86 GLY A N 1
ATOM 628 C CA . GLY A 1 86 ? 8.275 -2.579 -2.844 1.00 95.94 86 GLY A CA 1
ATOM 629 C C . GLY A 1 86 ? 7.267 -3.720 -2.839 1.00 95.94 86 GLY A C 1
ATOM 630 O O . GLY A 1 86 ? 6.266 -3.622 -3.546 1.00 95.94 86 GLY A O 1
ATOM 631 N N . ILE A 1 87 ? 7.493 -4.789 -2.058 1.00 98.06 87 ILE A N 1
ATOM 632 C CA . ILE A 1 87 ? 6.550 -5.914 -2.056 1.00 98.06 87 ILE A CA 1
ATOM 633 C C . ILE A 1 87 ? 6.434 -6.731 -0.765 1.00 98.06 87 ILE A C 1
ATOM 635 O O . ILE A 1 87 ? 5.326 -7.152 -0.437 1.00 98.06 87 ILE A O 1
ATOM 639 N N . VAL A 1 88 ? 7.502 -6.930 0.016 1.00 98.50 88 VAL A N 1
ATOM 640 C CA . VAL A 1 88 ? 7.400 -7.798 1.212 1.00 98.50 88 VAL A CA 1
ATOM 641 C C . VAL A 1 88 ? 6.442 -7.204 2.246 1.00 98.50 88 VAL A C 1
ATOM 643 O O . VAL A 1 88 ? 5.567 -7.905 2.746 1.00 98.50 88 VAL A O 1
ATOM 646 N N . LEU A 1 89 ? 6.548 -5.906 2.544 1.00 98.50 89 LEU A N 1
ATOM 647 C CA . LEU A 1 89 ? 5.644 -5.247 3.488 1.00 98.50 89 LEU A CA 1
ATOM 648 C C . LEU A 1 89 ? 4.188 -5.193 2.980 1.00 98.50 89 LEU A C 1
ATOM 650 O O . LEU A 1 89 ? 3.299 -5.520 3.767 1.00 98.50 89 LEU A O 1
ATOM 654 N N . PRO A 1 90 ? 3.897 -4.858 1.705 1.00 98.62 90 PRO A N 1
ATOM 655 C CA . PRO A 1 90 ? 2.551 -5.005 1.137 1.00 98.62 90 PRO A CA 1
ATOM 656 C C . PRO A 1 90 ? 1.947 -6.411 1.293 1.00 98.62 90 PRO A C 1
ATOM 658 O O . PRO A 1 90 ? 0.770 -6.548 1.643 1.00 98.62 90 PRO A O 1
ATOM 661 N N . LEU A 1 91 ? 2.749 -7.468 1.108 1.00 98.62 91 LEU A N 1
ATOM 662 C CA . LEU A 1 91 ? 2.309 -8.849 1.344 1.00 98.62 91 LEU A CA 1
ATOM 663 C C . LEU A 1 91 ? 1.970 -9.092 2.820 1.00 98.62 91 LEU A C 1
ATOM 665 O O . LEU A 1 91 ? 0.931 -9.680 3.120 1.00 98.62 91 LEU A O 1
ATOM 669 N N . VAL A 1 92 ? 2.793 -8.588 3.745 1.00 98.38 92 VAL A N 1
ATOM 670 C CA . VAL A 1 92 ? 2.506 -8.651 5.189 1.00 98.38 92 VAL A CA 1
ATOM 671 C C . VAL A 1 92 ? 1.208 -7.912 5.523 1.00 98.38 92 VAL A C 1
ATOM 673 O O . VAL A 1 92 ? 0.377 -8.449 6.250 1.00 98.38 92 VAL A O 1
ATOM 676 N N . VAL A 1 93 ? 0.981 -6.719 4.966 1.00 98.25 93 VAL A N 1
ATOM 677 C CA . VAL A 1 93 ? -0.275 -5.966 5.142 1.00 98.25 93 VAL A CA 1
ATOM 678 C C . VAL A 1 93 ? -1.477 -6.788 4.687 1.00 98.25 93 VAL A C 1
ATOM 680 O O . VAL A 1 93 ? -2.457 -6.903 5.423 1.00 98.25 93 VAL A O 1
ATOM 683 N N . THR A 1 94 ? -1.391 -7.407 3.51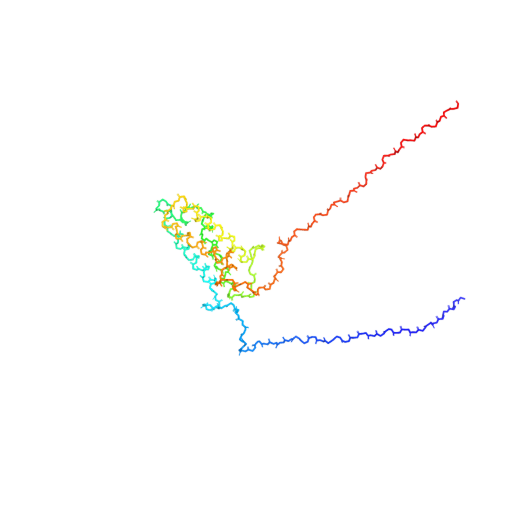1 1.00 98.06 94 THR A N 1
ATOM 684 C CA . THR A 1 94 ? -2.455 -8.274 2.994 1.00 98.06 94 THR A CA 1
ATOM 685 C C . THR A 1 94 ? -2.719 -9.453 3.932 1.00 98.06 94 THR A C 1
ATOM 687 O O . THR A 1 94 ? -3.870 -9.718 4.277 1.00 98.06 94 THR A O 1
ATOM 690 N N . ALA A 1 95 ? -1.667 -10.114 4.421 1.00 96.94 95 ALA A N 1
ATOM 691 C CA . ALA A 1 95 ? -1.798 -11.212 5.375 1.00 96.94 95 ALA A CA 1
ATOM 692 C C . ALA A 1 95 ? -2.458 -10.771 6.694 1.00 96.94 95 ALA A C 1
ATOM 694 O O . ALA A 1 95 ? -3.308 -11.484 7.224 1.00 96.94 95 ALA A O 1
ATOM 695 N N . LEU A 1 96 ? -2.129 -9.580 7.202 1.00 96.12 96 LEU A N 1
ATOM 696 C CA . LEU A 1 96 ? -2.744 -9.022 8.410 1.00 96.12 96 LEU A CA 1
ATOM 697 C C . LEU A 1 96 ? -4.235 -8.717 8.217 1.00 96.12 96 LEU A C 1
ATOM 699 O O . LEU A 1 96 ? -5.037 -8.980 9.114 1.00 96.12 96 LEU A O 1
ATOM 703 N N . PHE A 1 97 ? -4.625 -8.201 7.048 1.00 94.56 97 PHE A N 1
ATOM 704 C CA . PHE A 1 97 ? -6.034 -7.972 6.715 1.00 94.56 97 PHE A CA 1
ATOM 705 C C . PHE A 1 97 ? -6.809 -9.292 6.656 1.00 94.56 97 PHE A C 1
ATOM 707 O O . PHE A 1 97 ? -7.906 -9.383 7.210 1.00 94.56 97 PHE A O 1
ATOM 714 N N . VAL A 1 98 ? -6.211 -10.333 6.071 1.00 94.38 98 VAL A N 1
ATOM 715 C CA . VAL A 1 98 ? -6.788 -11.683 6.056 1.00 94.38 98 VAL A CA 1
ATOM 716 C C . VAL A 1 98 ? -6.925 -12.249 7.467 1.00 94.38 98 VAL A C 1
ATOM 718 O O . VAL A 1 98 ? -8.016 -12.668 7.852 1.00 94.38 98 VAL A O 1
ATOM 721 N N . ALA A 1 99 ? -5.862 -12.198 8.270 1.00 93.31 99 ALA A N 1
ATOM 722 C CA . ALA A 1 99 ? -5.878 -12.679 9.648 1.00 93.31 99 ALA A CA 1
ATOM 723 C C . ALA A 1 99 ? -6.965 -11.984 10.483 1.00 93.31 99 ALA A C 1
ATOM 725 O O . ALA A 1 99 ? -7.717 -12.652 11.190 1.00 93.31 99 ALA A O 1
ATOM 726 N N . ARG A 1 100 ? -7.125 -10.661 10.329 1.00 90.62 100 ARG A N 1
ATOM 727 C CA . ARG A 1 100 ? -8.170 -9.878 11.006 1.00 90.62 100 ARG A CA 1
ATOM 728 C C . ARG A 1 100 ? -9.584 -10.366 10.679 1.00 90.62 100 ARG A C 1
ATOM 730 O O . ARG A 1 100 ? -10.447 -10.322 11.551 1.00 90.62 100 ARG A O 1
ATOM 737 N N . ARG A 1 101 ? -9.843 -10.811 9.444 1.00 89.81 101 ARG A N 1
ATOM 738 C CA . ARG A 1 101 ? -11.167 -11.313 9.031 1.00 89.81 101 ARG A CA 1
ATOM 739 C C . ARG A 1 101 ? -11.417 -12.755 9.459 1.00 89.81 101 ARG A C 1
ATOM 741 O O . ARG A 1 101 ? -12.545 -13.086 9.805 1.00 89.81 101 ARG A O 1
ATOM 748 N N . LEU A 1 102 ? -10.385 -13.597 9.468 1.00 89.94 102 LEU A N 1
ATOM 749 C CA . LEU A 1 102 ? -10.504 -15.003 9.870 1.00 89.94 102 LEU A CA 1
ATOM 750 C C . LEU A 1 102 ? -10.495 -15.196 11.395 1.00 89.94 102 LEU A C 1
ATOM 752 O O . LEU A 1 102 ? -11.032 -16.181 11.892 1.00 89.94 102 LEU A O 1
ATOM 756 N N . GLN A 1 103 ? -9.896 -14.265 12.141 1.00 88.50 103 GLN A N 1
ATOM 757 C CA . GLN A 1 103 ? -9.771 -14.317 13.599 1.00 88.50 103 GLN A CA 1
ATOM 758 C C . GLN A 1 103 ? -10.143 -12.964 14.237 1.00 88.50 103 GLN A C 1
ATOM 760 O O . GLN A 1 103 ? -9.284 -12.302 14.818 1.00 88.50 103 GLN A O 1
ATOM 765 N N . PRO A 1 104 ? -11.417 -12.533 14.180 1.00 78.44 104 PRO A N 1
ATOM 766 C CA . PRO A 1 104 ? -11.831 -11.197 14.625 1.00 78.44 104 PRO A CA 1
ATOM 767 C C . PRO A 1 104 ? -11.570 -10.904 16.115 1.00 78.44 104 PRO A C 1
ATOM 769 O O . PRO A 1 104 ? -11.459 -9.742 16.496 1.00 78.44 104 PRO A O 1
ATOM 772 N N . GLY A 1 105 ? -11.430 -11.933 16.960 1.00 81.25 105 GLY A N 1
ATOM 773 C CA . GLY A 1 105 ? -11.051 -11.775 18.372 1.00 81.25 105 GLY A CA 1
ATOM 774 C C . GLY A 1 105 ? -9.552 -11.549 18.613 1.00 81.25 105 GLY A C 1
ATOM 775 O O . GLY A 1 105 ? -9.163 -11.171 19.716 1.00 81.25 105 GLY A O 1
ATOM 776 N N . ASN A 1 106 ? -8.701 -11.770 17.607 1.00 84.88 106 ASN A N 1
ATOM 777 C CA . ASN A 1 106 ? -7.253 -11.642 17.727 1.00 84.88 106 ASN A CA 1
ATOM 778 C C . ASN A 1 106 ? -6.790 -10.266 17.224 1.00 84.88 106 ASN A C 1
ATOM 780 O O . ASN A 1 106 ? -6.618 -10.038 16.025 1.00 84.88 106 ASN A O 1
ATOM 784 N N . ILE A 1 107 ? -6.595 -9.323 18.14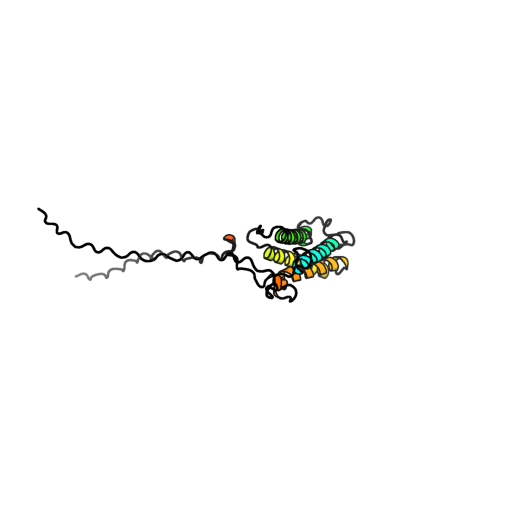7 1.00 83.19 107 ILE A N 1
ATOM 785 C CA . ILE A 1 107 ? -6.156 -7.963 17.812 1.00 83.19 107 ILE A CA 1
ATOM 786 C C . ILE A 1 107 ? -4.646 -7.968 17.543 1.00 83.19 107 ILE A C 1
ATOM 788 O O . ILE A 1 107 ? -3.835 -7.839 18.460 1.00 83.19 107 ILE A O 1
ATOM 792 N N . VAL A 1 108 ? -4.266 -8.067 16.269 1.00 88.44 108 VAL A N 1
ATOM 793 C CA . VAL A 1 108 ? -2.861 -7.996 15.844 1.00 88.44 108 VAL A CA 1
ATOM 794 C C . VAL A 1 108 ? -2.404 -6.537 15.721 1.00 88.44 108 VAL A C 1
ATOM 796 O O . VAL A 1 108 ? -3.043 -5.705 15.064 1.00 88.44 108 VAL A O 1
ATOM 799 N N . ARG A 1 109 ? -1.275 -6.223 16.363 1.00 88.62 109 ARG A N 1
ATOM 800 C CA . ARG A 1 109 ? -0.608 -4.913 16.341 1.00 88.62 109 ARG A CA 1
ATOM 801 C C . ARG A 1 109 ? 0.869 -5.082 15.999 1.00 88.62 109 ARG A C 1
ATOM 803 O O . 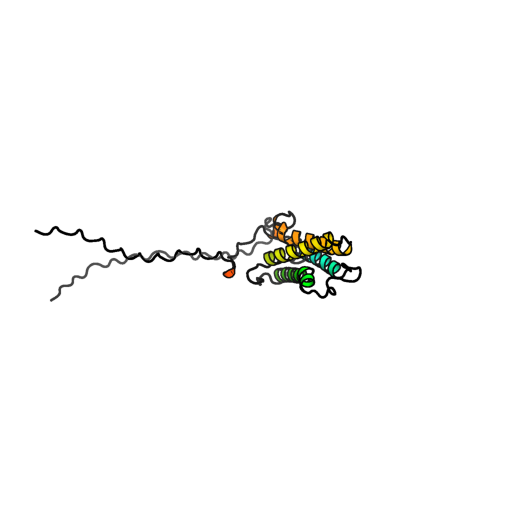ARG A 1 109 ? 1.465 -6.108 16.314 1.00 88.62 109 ARG A O 1
ATOM 810 N N . ILE A 1 110 ? 1.454 -4.059 15.384 1.00 91.06 110 ILE A N 1
ATOM 811 C CA . ILE A 1 110 ? 2.873 -4.015 15.021 1.00 91.06 110 ILE A CA 1
ATOM 812 C C . ILE A 1 110 ? 3.523 -2.943 15.892 1.00 91.06 110 ILE A C 1
ATOM 814 O O . ILE A 1 110 ? 3.432 -1.748 15.613 1.00 91.06 110 ILE A O 1
ATOM 818 N N . GLY A 1 111 ? 4.116 -3.372 17.007 1.00 88.12 111 GLY A N 1
ATOM 819 C CA . GLY A 1 111 ? 4.575 -2.456 18.050 1.00 88.12 111 GLY A CA 1
ATOM 820 C C . GLY A 1 111 ? 3.408 -1.645 18.620 1.00 88.12 111 GLY A C 1
ATOM 821 O O . GLY A 1 111 ? 2.450 -2.206 19.149 1.00 88.12 111 GLY A O 1
ATOM 822 N N . SER A 1 112 ? 3.478 -0.319 18.502 1.00 87.94 112 SER A N 1
ATOM 823 C CA . SER A 1 112 ? 2.404 0.589 18.917 1.00 87.94 112 SER A CA 1
ATOM 824 C C . SER A 1 112 ? 1.321 0.803 17.851 1.00 87.94 112 SER A C 1
ATOM 826 O O . SER A 1 112 ? 0.272 1.365 18.171 1.00 87.94 112 SER A O 1
ATOM 828 N N . LEU A 1 113 ? 1.550 0.347 16.614 1.00 90.88 113 LEU A N 1
ATOM 829 C CA . LEU A 1 113 ? 0.676 0.607 15.475 1.00 90.88 113 LEU A CA 1
ATOM 830 C C . LEU A 1 113 ? -0.457 -0.416 15.388 1.00 90.88 113 LEU A C 1
ATOM 832 O O . LEU A 1 113 ? -0.244 -1.630 15.476 1.00 90.88 113 LEU A O 1
ATOM 836 N N . SER A 1 114 ? -1.673 0.074 15.146 1.00 90.81 114 SER A N 1
ATOM 837 C CA . SER A 1 114 ? -2.763 -0.781 14.680 1.00 90.81 114 SER A CA 1
ATOM 838 C C . SER A 1 114 ? -2.455 -1.329 13.282 1.00 90.81 114 SER A C 1
ATOM 840 O O . SER A 1 114 ? -1.657 -0.759 12.535 1.00 90.81 114 SER A O 1
ATOM 842 N N . THR A 1 115 ? -3.120 -2.421 12.899 1.00 92.94 115 THR A N 1
ATOM 843 C CA . THR A 1 115 ? -2.987 -2.990 11.546 1.00 92.94 115 THR A CA 1
ATOM 844 C C . THR A 1 115 ? -3.293 -1.951 10.457 1.00 92.94 115 THR A C 1
ATOM 846 O O . THR A 1 115 ? -2.573 -1.872 9.465 1.00 92.94 115 THR A O 1
ATOM 849 N N . ASP A 1 116 ? -4.311 -1.104 10.656 1.00 93.06 116 ASP A N 1
ATOM 850 C CA . ASP A 1 116 ? -4.665 -0.051 9.695 1.00 93.06 116 ASP A CA 1
ATOM 851 C C . ASP A 1 116 ? -3.598 1.062 9.626 1.00 93.06 116 ASP A C 1
ATOM 853 O O . ASP A 1 116 ? -3.286 1.535 8.537 1.00 93.06 116 ASP A O 1
ATOM 857 N N . GLN A 1 117 ? -2.992 1.449 10.757 1.00 94.56 117 GLN A N 1
ATOM 858 C CA . GLN A 1 117 ? -1.907 2.443 10.785 1.00 94.56 117 GLN A CA 1
ATOM 859 C C . GLN A 1 117 ? -0.648 1.924 10.093 1.00 94.56 117 GLN A C 1
ATOM 861 O O . GLN A 1 117 ? -0.061 2.617 9.264 1.00 94.56 117 GLN A O 1
ATOM 866 N N . PHE A 1 118 ? -0.251 0.693 10.415 1.00 97.00 118 PHE A N 1
ATOM 867 C CA . PHE A 1 118 ? 0.876 0.038 9.767 1.00 97.00 118 PHE A CA 1
ATOM 868 C C . PHE A 1 118 ? 0.660 -0.055 8.251 1.00 97.00 118 PHE A C 1
ATOM 870 O O . PHE A 1 118 ? 1.551 0.305 7.485 1.00 97.00 118 PHE A O 1
ATOM 877 N N . ALA A 1 119 ? -0.541 -0.441 7.814 1.00 97.56 119 ALA A N 1
ATOM 878 C CA . ALA A 1 119 ? -0.886 -0.497 6.398 1.00 97.56 119 ALA A CA 1
ATOM 879 C C . ALA A 1 119 ? -0.749 0.866 5.700 1.00 97.56 119 ALA A C 1
ATOM 881 O O . ALA A 1 119 ? -0.170 0.930 4.619 1.00 97.56 119 ALA A O 1
ATOM 882 N N . SER A 1 120 ? -1.201 1.956 6.328 1.00 98.00 120 SER A N 1
ATOM 883 C CA . SER A 1 120 ? -1.037 3.318 5.799 1.00 98.00 120 SER A CA 1
ATOM 884 C C . SER A 1 120 ? 0.430 3.740 5.666 1.00 98.00 120 SER A C 1
ATOM 886 O O . SER A 1 120 ? 0.808 4.351 4.663 1.00 98.00 120 SER A O 1
ATOM 888 N N . VAL A 1 121 ? 1.277 3.393 6.642 1.00 97.94 121 VAL A N 1
ATOM 889 C CA . VAL A 1 121 ? 2.728 3.645 6.573 1.00 97.94 121 VAL A CA 1
ATOM 890 C C . VAL A 1 121 ? 3.347 2.885 5.399 1.00 97.94 121 VAL A C 1
ATOM 892 O O . VAL A 1 121 ? 4.034 3.481 4.570 1.00 97.94 121 VAL A O 1
ATOM 895 N N . VAL A 1 122 ? 3.057 1.587 5.286 1.00 98.56 122 VAL A N 1
ATOM 896 C CA . VAL A 1 122 ? 3.556 0.735 4.197 1.00 98.56 122 VAL A CA 1
ATOM 897 C C . VAL A 1 122 ? 3.103 1.254 2.833 1.00 98.56 122 VAL A C 1
ATOM 899 O O . VAL A 1 122 ? 3.929 1.395 1.934 1.00 98.56 122 VAL A O 1
ATOM 902 N N . ALA A 1 123 ? 1.820 1.590 2.684 1.00 98.56 123 ALA A N 1
ATOM 903 C CA . ALA A 1 123 ? 1.268 2.119 1.442 1.00 98.56 123 ALA A CA 1
ATOM 904 C C . ALA A 1 123 ? 1.951 3.426 1.015 1.00 98.56 123 ALA A C 1
ATOM 906 O O . ALA A 1 123 ? 2.246 3.612 -0.163 1.00 98.56 123 ALA A O 1
ATOM 907 N N . SER A 1 124 ? 2.262 4.305 1.972 1.00 98.56 124 SER A N 1
ATOM 908 C CA . SER A 1 124 ? 2.926 5.585 1.700 1.00 98.56 124 SER A CA 1
ATOM 909 C C . SER A 1 124 ? 4.367 5.391 1.216 1.00 98.56 124 SER A C 1
ATOM 911 O O . SER A 1 124 ? 4.790 6.029 0.247 1.00 98.56 124 SER A O 1
ATOM 913 N N . PHE A 1 125 ? 5.114 4.473 1.839 1.00 98.50 125 PHE A N 1
ATOM 914 C CA . PHE A 1 125 ? 6.461 4.119 1.385 1.00 98.50 125 PHE A CA 1
ATOM 915 C C . PHE A 1 125 ? 6.450 3.445 0.015 1.00 98.50 125 PHE A C 1
ATOM 917 O O . PHE A 1 125 ? 7.231 3.830 -0.855 1.00 98.50 125 PHE A O 1
ATOM 924 N N . ALA A 1 126 ? 5.554 2.480 -0.197 1.00 98.50 126 ALA A N 1
ATOM 925 C CA . ALA A 1 126 ? 5.418 1.798 -1.476 1.00 98.50 126 ALA A CA 1
ATOM 926 C C . ALA A 1 126 ? 5.062 2.776 -2.603 1.00 98.50 126 ALA A C 1
ATOM 928 O O . ALA A 1 126 ? 5.683 2.747 -3.666 1.00 98.50 126 ALA A O 1
ATOM 929 N N . LEU A 1 127 ? 4.106 3.681 -2.365 1.00 98.62 127 LEU A N 1
ATOM 930 C CA . LEU A 1 127 ? 3.744 4.712 -3.332 1.00 98.62 127 LEU A CA 1
ATOM 931 C C . LEU A 1 127 ? 4.934 5.609 -3.655 1.00 98.62 127 LEU A C 1
ATOM 933 O O . LEU A 1 127 ? 5.227 5.823 -4.826 1.00 98.62 127 LEU A O 1
ATOM 937 N N . THR A 1 128 ? 5.649 6.085 -2.633 1.00 98.44 128 THR A N 1
ATOM 938 C CA . THR A 1 128 ? 6.831 6.936 -2.824 1.00 98.44 128 THR A CA 1
ATOM 939 C C . THR A 1 128 ? 7.895 6.220 -3.654 1.00 98.44 128 THR A C 1
ATOM 941 O O . THR A 1 128 ? 8.418 6.799 -4.603 1.00 98.44 128 THR A O 1
ATOM 944 N N . LEU A 1 129 ? 8.176 4.948 -3.353 1.00 96.94 129 LEU A N 1
ATOM 945 C CA . LEU A 1 129 ? 9.146 4.131 -4.083 1.00 96.94 129 LEU A CA 1
ATOM 946 C C . LEU A 1 129 ? 8.776 3.998 -5.561 1.00 96.94 129 LEU A C 1
ATOM 948 O O . LEU A 1 129 ? 9.607 4.275 -6.427 1.00 96.94 129 LEU A O 1
ATOM 952 N N . PHE A 1 130 ? 7.540 3.596 -5.864 1.00 97.44 130 PHE A N 1
ATOM 953 C CA . PHE A 1 130 ? 7.113 3.396 -7.250 1.00 97.44 130 PHE A CA 1
ATOM 954 C C . PHE A 1 130 ? 6.949 4.713 -8.007 1.00 97.44 130 PHE A C 1
ATOM 956 O O . PHE A 1 130 ? 7.245 4.767 -9.198 1.00 97.44 130 PHE A O 1
ATOM 963 N N . PHE A 1 131 ? 6.544 5.785 -7.327 1.00 98.19 131 PHE A N 1
ATOM 964 C CA . PHE A 1 131 ? 6.455 7.117 -7.913 1.00 98.19 131 PHE A CA 1
ATOM 965 C C . PHE A 1 131 ? 7.839 7.654 -8.292 1.00 98.19 131 PHE A C 1
ATOM 967 O O . PHE A 1 131 ? 8.041 8.049 -9.437 1.00 98.19 131 PHE A O 1
ATOM 974 N N . LEU A 1 132 ? 8.816 7.602 -7.376 1.00 97.31 132 LEU A N 1
ATOM 975 C CA . LEU A 1 132 ? 10.200 7.997 -7.672 1.00 97.31 132 LEU A CA 1
ATOM 976 C C . LEU A 1 132 ? 10.812 7.114 -8.762 1.00 97.31 132 LEU A C 1
ATOM 978 O O . LEU A 1 132 ? 11.497 7.625 -9.644 1.00 97.31 132 LEU A O 1
ATOM 982 N N . SER A 1 133 ? 10.534 5.809 -8.740 1.00 94.81 133 SER A N 1
ATOM 983 C CA . SER A 1 133 ? 11.002 4.892 -9.783 1.00 94.81 133 SER A CA 1
ATOM 984 C C . SER A 1 133 ? 10.422 5.261 -11.148 1.00 94.81 133 SER A C 1
ATOM 986 O O . SER A 1 133 ? 11.163 5.301 -12.123 1.00 94.81 133 SER A O 1
ATOM 988 N N . ALA A 1 134 ? 9.127 5.587 -11.227 1.00 95.88 134 ALA A N 1
ATOM 989 C CA . ALA A 1 134 ? 8.489 6.001 -12.474 1.00 95.88 134 ALA A CA 1
ATOM 990 C C . ALA A 1 134 ? 9.012 7.361 -12.955 1.00 95.88 134 ALA A C 1
ATOM 992 O O . ALA A 1 134 ? 9.218 7.549 -14.151 1.00 95.88 134 ALA A O 1
ATOM 993 N N . ALA A 1 135 ? 9.262 8.290 -12.029 1.00 96.44 135 ALA A N 1
ATOM 994 C CA . ALA A 1 135 ? 9.843 9.592 -12.338 1.00 96.44 135 ALA A CA 1
ATOM 995 C C . ALA A 1 135 ? 11.285 9.473 -12.860 1.00 96.44 135 ALA A C 1
ATOM 997 O O . ALA A 1 135 ? 11.669 10.212 -13.762 1.00 96.44 135 ALA A O 1
ATOM 998 N N . GLY A 1 136 ? 12.076 8.536 -12.323 1.00 92.69 136 GLY A N 1
ATOM 999 C CA . GLY A 1 136 ? 13.437 8.264 -12.792 1.00 92.69 136 GLY A CA 1
ATOM 1000 C C . GLY A 1 136 ? 13.491 7.431 -14.076 1.00 92.69 136 GLY A C 1
ATOM 1001 O O . GLY A 1 136 ? 14.374 7.632 -14.906 1.00 92.69 136 GLY A O 1
ATOM 1002 N N . ALA A 1 137 ? 12.552 6.501 -14.252 1.00 87.94 137 ALA A N 1
ATOM 1003 C CA . ALA A 1 137 ? 12.469 5.605 -15.398 1.00 87.94 137 ALA A CA 1
ATOM 1004 C C . ALA A 1 137 ? 11.004 5.272 -15.716 1.00 87.94 137 ALA A C 1
ATOM 1006 O O . ALA A 1 137 ? 10.411 4.335 -15.171 1.00 87.94 137 ALA A O 1
ATOM 1007 N N . PHE A 1 138 ? 10.425 6.031 -16.646 1.00 91.69 138 PHE A N 1
ATOM 1008 C CA . PHE A 1 138 ? 9.015 5.925 -17.014 1.00 91.69 138 PHE A CA 1
ATOM 1009 C C . PHE A 1 138 ? 8.754 4.720 -17.933 1.00 91.69 138 PHE A C 1
ATOM 1011 O O . PHE A 1 138 ? 8.596 4.851 -19.146 1.00 91.69 138 PHE A O 1
ATOM 1018 N N . THR A 1 139 ? 8.750 3.518 -17.356 1.00 92.06 139 THR A N 1
ATOM 1019 C CA . THR A 1 139 ? 8.522 2.257 -18.076 1.00 92.06 139 THR A CA 1
ATOM 1020 C C . THR A 1 139 ? 7.182 1.638 -17.700 1.00 92.06 139 THR A C 1
ATOM 1022 O O . THR A 1 139 ? 6.734 1.744 -16.559 1.00 92.06 139 THR A O 1
ATOM 1025 N N . VAL A 1 140 ? 6.561 0.916 -18.639 1.00 93.06 140 VAL A N 1
ATOM 1026 C CA . VAL A 1 140 ? 5.286 0.215 -18.395 1.00 93.06 140 VAL A CA 1
ATOM 1027 C C . VAL A 1 140 ? 5.384 -0.729 -17.190 1.00 93.06 140 VAL A C 1
ATOM 1029 O O . VAL A 1 140 ? 4.452 -0.810 -16.398 1.00 93.06 140 VAL A O 1
ATOM 1032 N N . PHE A 1 141 ? 6.528 -1.389 -16.994 1.00 93.88 141 PHE A N 1
ATOM 1033 C CA . PHE A 1 141 ? 6.744 -2.322 -15.885 1.00 93.88 141 PHE A CA 1
ATOM 1034 C C . PHE A 1 141 ? 6.718 -1.642 -14.512 1.00 93.88 141 PHE A C 1
ATOM 1036 O O . PHE A 1 141 ? 6.096 -2.155 -13.583 1.00 93.88 141 PHE A O 1
ATOM 1043 N N . VAL A 1 142 ? 7.331 -0.461 -14.390 1.00 94.81 142 VAL A N 1
ATOM 1044 C CA . VAL A 1 142 ? 7.284 0.333 -13.154 1.00 94.81 142 VAL A CA 1
ATOM 1045 C C . VAL A 1 142 ? 5.879 0.899 -12.922 1.00 94.81 142 VAL A C 1
ATOM 1047 O O . VAL A 1 142 ? 5.409 0.927 -11.783 1.00 94.81 142 VAL A O 1
ATOM 1050 N N . LEU A 1 143 ? 5.171 1.282 -13.991 1.00 97.06 143 LEU A N 1
ATOM 1051 C CA . LEU A 1 143 ? 3.797 1.783 -13.897 1.00 97.06 143 LEU A CA 1
ATOM 1052 C C . LEU A 1 143 ? 2.826 0.743 -13.327 1.00 97.06 143 LEU A C 1
ATOM 1054 O O . LEU A 1 143 ? 1.931 1.120 -12.577 1.00 97.06 143 LEU A O 1
ATOM 1058 N N . VAL A 1 144 ? 3.018 -0.552 -13.601 1.00 97.69 144 VAL A N 1
ATOM 1059 C CA . VAL A 1 144 ? 2.215 -1.618 -12.970 1.00 97.69 144 VAL A CA 1
ATOM 1060 C C . VAL A 1 144 ? 2.339 -1.555 -11.444 1.00 97.69 144 VAL A C 1
ATOM 1062 O O . VAL A 1 144 ? 1.329 -1.535 -10.741 1.00 97.69 144 VAL A O 1
ATOM 1065 N N . GLY A 1 145 ? 3.565 -1.448 -10.924 1.00 97.19 145 GLY A N 1
ATOM 1066 C CA . GLY A 1 145 ? 3.802 -1.297 -9.486 1.00 97.19 145 GLY A CA 1
ATOM 1067 C C . GLY A 1 145 ? 3.214 -0.003 -8.915 1.00 97.19 145 GLY A C 1
ATOM 1068 O O . GLY A 1 145 ? 2.627 -0.019 -7.833 1.00 97.19 145 GLY A O 1
ATOM 1069 N N . LEU A 1 146 ? 3.295 1.100 -9.667 1.00 98.31 146 LEU A N 1
ATOM 1070 C CA . LEU A 1 146 ? 2.704 2.385 -9.284 1.00 98.31 146 LEU A CA 1
ATOM 1071 C C . LEU A 1 146 ? 1.173 2.326 -9.191 1.00 98.31 146 LEU A C 1
ATOM 1073 O O . LEU A 1 146 ? 0.597 2.835 -8.235 1.00 98.31 146 LEU A O 1
ATOM 1077 N N . ILE A 1 147 ? 0.500 1.684 -10.147 1.00 98.50 147 ILE A N 1
ATOM 1078 C CA . ILE A 1 147 ? -0.961 1.517 -10.112 1.00 98.50 147 ILE A CA 1
ATOM 1079 C C . ILE A 1 147 ? -1.368 0.729 -8.865 1.00 98.50 147 ILE A C 1
ATOM 1081 O O . ILE A 1 147 ? -2.284 1.130 -8.144 1.00 98.50 147 ILE A O 1
ATOM 1085 N N . GLY A 1 148 ? -0.659 -0.365 -8.581 1.00 98.50 148 GLY A N 1
ATOM 1086 C CA . GLY A 1 148 ? -0.901 -1.155 -7.382 1.00 98.50 148 GLY A CA 1
ATOM 1087 C C . GLY A 1 148 ? -0.678 -0.353 -6.093 1.00 98.50 148 GLY A C 1
ATOM 1088 O O . GLY A 1 148 ? -1.513 -0.398 -5.194 1.00 98.50 148 GLY A O 1
ATOM 1089 N N . SER A 1 149 ? 0.382 0.454 -6.004 1.00 98.69 149 SER A N 1
ATOM 1090 C CA . SER A 1 149 ? 0.651 1.252 -4.799 1.00 98.69 149 SER A CA 1
ATOM 1091 C C . SER A 1 149 ? -0.343 2.400 -4.594 1.00 98.69 149 SER A C 1
ATOM 1093 O O . SER A 1 149 ? -0.718 2.681 -3.455 1.00 98.69 149 SER A O 1
ATOM 1095 N N . VAL A 1 150 ? -0.851 3.008 -5.673 1.00 98.62 150 VAL A N 1
ATOM 1096 C CA . VAL A 1 150 ? -1.964 3.972 -5.613 1.00 98.62 150 VAL A CA 1
ATOM 1097 C C . VAL A 1 150 ? -3.233 3.304 -5.083 1.00 98.62 150 VAL A C 1
ATOM 1099 O O . VAL A 1 150 ? -3.885 3.855 -4.196 1.00 98.62 150 VAL A O 1
ATOM 1102 N N . GLY A 1 151 ? -3.567 2.106 -5.572 1.00 98.25 151 GLY A N 1
ATOM 1103 C CA . GLY A 1 151 ? -4.704 1.335 -5.065 1.00 98.25 151 GLY A CA 1
ATOM 1104 C C . GLY A 1 151 ? -4.568 1.004 -3.575 1.00 98.25 151 GLY A C 1
ATOM 1105 O O . GLY A 1 151 ? -5.518 1.168 -2.804 1.00 98.25 151 GLY A O 1
ATOM 1106 N N . LEU A 1 152 ? -3.361 0.631 -3.138 1.00 98.50 152 LEU A N 1
ATOM 1107 C CA . LEU A 1 152 ? -3.077 0.336 -1.735 1.00 98.50 152 LEU A CA 1
ATOM 1108 C C . LEU A 1 152 ? -3.190 1.592 -0.856 1.00 98.50 152 LEU A C 1
ATOM 1110 O O . LEU A 1 152 ? -3.774 1.527 0.227 1.00 98.50 152 LEU A O 1
ATOM 1114 N N . LEU A 1 153 ? -2.697 2.746 -1.323 1.00 98.31 153 LEU A N 1
ATOM 1115 C CA . LEU A 1 153 ? -2.873 4.031 -0.637 1.00 98.31 153 LEU A CA 1
ATOM 1116 C C . LEU A 1 153 ? -4.361 4.396 -0.530 1.00 98.31 153 LEU A C 1
ATOM 1118 O O . LEU A 1 153 ? -4.833 4.785 0.540 1.00 98.31 153 LEU A O 1
ATOM 1122 N N . ALA A 1 154 ? -5.116 4.223 -1.617 1.00 97.31 154 ALA A N 1
ATOM 1123 C CA . ALA A 1 154 ? -6.546 4.496 -1.642 1.00 97.31 154 ALA A CA 1
ATOM 1124 C C . ALA A 1 154 ? -7.308 3.636 -0.618 1.00 97.31 154 ALA A C 1
ATOM 1126 O O . ALA A 1 154 ? -8.155 4.145 0.113 1.00 97.31 154 ALA A O 1
ATOM 1127 N N . ALA A 1 155 ? -6.957 2.353 -0.501 1.00 96.44 155 ALA A N 1
ATOM 1128 C CA . ALA A 1 155 ? -7.575 1.421 0.442 1.00 96.44 155 ALA A CA 1
ATOM 1129 C C . ALA A 1 155 ? -7.139 1.598 1.908 1.00 96.44 155 ALA A C 1
ATOM 1131 O O . ALA A 1 155 ? -7.734 0.997 2.811 1.00 96.44 155 ALA A O 1
ATOM 1132 N N . THR A 1 156 ? -6.118 2.413 2.171 1.00 95.62 156 THR A N 1
ATOM 1133 C CA . THR A 1 156 ? -5.558 2.620 3.512 1.00 95.62 156 THR A CA 1
ATOM 1134 C C . THR A 1 156 ? -5.757 4.058 3.971 1.00 95.62 156 THR A C 1
ATOM 1136 O O . THR A 1 156 ? -6.665 4.322 4.756 1.00 95.62 156 THR A O 1
ATOM 1139 N N . VAL A 1 157 ? -4.959 4.983 3.445 1.00 94.69 157 VAL A N 1
ATOM 1140 C CA . VAL A 1 157 ? -4.939 6.397 3.830 1.00 94.69 157 VAL A CA 1
ATOM 1141 C C . VAL A 1 157 ? -6.227 7.106 3.418 1.00 94.69 157 VAL A C 1
ATOM 1143 O O . VAL A 1 157 ? -6.802 7.838 4.217 1.00 94.69 157 VAL A O 1
ATOM 1146 N N . LEU A 1 158 ? -6.703 6.885 2.188 1.00 93.69 158 LEU A N 1
ATOM 1147 C CA . LEU A 1 158 ? -7.865 7.612 1.654 1.00 93.69 158 LEU A CA 1
ATOM 1148 C C . LEU A 1 158 ? -9.201 6.909 1.915 1.00 93.69 158 LEU A C 1
ATOM 1150 O O . LEU A 1 158 ? -10.254 7.474 1.625 1.00 93.69 158 LEU A O 1
ATOM 1154 N N . ALA A 1 159 ? -9.185 5.700 2.475 1.00 91.38 159 ALA A N 1
ATOM 1155 C CA . ALA A 1 159 ? -10.381 4.877 2.617 1.00 91.38 159 ALA A CA 1
ATOM 1156 C C . ALA A 1 159 ? -11.526 5.553 3.401 1.00 91.38 159 ALA A C 1
ATOM 1158 O O . ALA A 1 159 ? -12.661 5.457 2.937 1.00 91.38 159 ALA A O 1
ATOM 1159 N N . PRO A 1 160 ? -11.283 6.307 4.496 1.00 89.88 160 PRO A N 1
ATOM 1160 C CA . PRO A 1 160 ? -12.347 7.038 5.193 1.00 89.88 160 PRO A CA 1
ATOM 1161 C C . PRO A 1 160 ? -13.037 8.117 4.342 1.00 89.88 160 PRO A C 1
ATOM 1163 O O . PRO A 1 160 ? -14.165 8.507 4.634 1.00 89.88 160 PRO A O 1
ATOM 1166 N N . HIS A 1 161 ? -12.370 8.602 3.291 1.00 89.88 161 HIS A N 1
ATOM 1167 C CA . HIS A 1 161 ? -12.869 9.658 2.407 1.00 89.88 161 HIS A CA 1
ATOM 1168 C C . HIS A 1 161 ? -13.542 9.114 1.141 1.00 89.88 161 HIS A C 1
ATOM 1170 O O . HIS A 1 161 ? -14.228 9.859 0.443 1.00 89.88 161 HIS A O 1
ATOM 1176 N N . LEU A 1 162 ? -13.363 7.827 0.830 1.00 88.06 162 LEU A N 1
ATOM 1177 C CA . LEU A 1 162 ? -13.906 7.209 -0.375 1.00 88.06 162 LEU A CA 1
ATOM 1178 C C . LEU A 1 162 ? -15.284 6.589 -0.091 1.00 88.06 162 LEU A C 1
ATOM 1180 O O . LEU A 1 162 ? -15.405 5.768 0.820 1.00 88.06 162 LEU A O 1
ATOM 1184 N N . PRO A 1 163 ? -16.327 6.915 -0.880 1.00 84.12 163 PRO A N 1
ATOM 1185 C CA . PRO A 1 163 ? -17.707 6.532 -0.577 1.00 84.12 163 PRO A CA 1
ATOM 1186 C C . PRO A 1 163 ? -17.914 5.017 -0.481 1.00 84.12 163 PRO A C 1
ATOM 1188 O O . PRO A 1 163 ? -18.721 4.577 0.325 1.00 84.12 163 PRO A O 1
ATOM 1191 N N . PHE A 1 164 ? -17.154 4.226 -1.242 1.00 83.81 164 PHE A N 1
ATOM 1192 C CA . PHE A 1 164 ? -17.247 2.761 -1.251 1.00 83.81 164 PHE A CA 1
ATOM 1193 C C . PHE A 1 164 ? -16.442 2.067 -0.140 1.00 83.81 164 PHE A C 1
ATOM 1195 O O . PHE A 1 164 ? -16.573 0.860 0.042 1.00 83.81 164 PHE A O 1
ATOM 1202 N N . LEU A 1 165 ? -15.565 2.794 0.564 1.00 85.56 165 LEU A N 1
ATOM 1203 C CA . LEU A 1 165 ? -14.634 2.228 1.554 1.00 85.56 165 LEU A CA 1
ATOM 1204 C C . LEU A 1 165 ? -14.837 2.790 2.966 1.00 85.56 165 LEU A C 1
ATOM 1206 O O . LEU A 1 165 ? -14.406 2.168 3.938 1.00 85.56 165 LEU A O 1
ATOM 1210 N N . ARG A 1 166 ? -15.495 3.948 3.088 1.00 81.88 166 ARG A N 1
ATOM 1211 C CA . ARG A 1 166 ? -15.708 4.658 4.356 1.00 81.88 166 ARG A CA 1
ATOM 1212 C C . ARG A 1 166 ? -16.548 3.877 5.365 1.00 81.88 166 ARG A C 1
ATOM 1214 O O . ARG A 1 166 ? -16.363 4.058 6.565 1.00 81.88 166 ARG A O 1
ATOM 1221 N N . ASP A 1 167 ? -17.435 3.001 4.897 1.00 82.31 167 ASP A N 1
ATOM 1222 C CA . ASP A 1 167 ? -18.339 2.225 5.755 1.00 82.31 167 ASP A CA 1
ATOM 1223 C C . ASP A 1 167 ? -17.557 1.283 6.683 1.00 82.31 167 ASP A C 1
ATOM 1225 O O . ASP A 1 167 ? -17.986 0.995 7.795 1.00 82.31 167 ASP A O 1
ATOM 1229 N N . ASP A 1 168 ? -16.332 0.912 6.288 1.00 79.88 168 ASP A N 1
ATOM 1230 C CA . ASP A 1 168 ? -15.402 0.103 7.081 1.00 79.88 168 ASP A CA 1
ATOM 1231 C C . ASP A 1 168 ? -14.865 0.848 8.342 1.00 79.88 168 ASP A C 1
ATOM 1233 O O . ASP A 1 168 ? -14.081 0.293 9.126 1.00 79.88 168 ASP A O 1
ATOM 1237 N N . PHE A 1 169 ? -15.276 2.111 8.543 1.00 80.19 169 PHE A N 1
ATOM 1238 C CA . PHE A 1 169 ? -14.868 3.006 9.633 1.00 80.19 169 PHE A CA 1
ATOM 1239 C C . PHE A 1 169 ? -16.029 3.608 10.447 1.00 80.19 169 PHE A C 1
ATOM 1241 O O . PHE A 1 169 ? -15.767 4.121 11.532 1.00 80.19 169 PHE A O 1
ATOM 1248 N N . GLN A 1 170 ? -17.278 3.557 9.965 1.00 68.88 170 GLN A N 1
ATOM 1249 C CA . GLN A 1 170 ? -18.398 4.355 10.506 1.00 68.88 170 GLN A CA 1
ATOM 1250 C C . GLN A 1 170 ? -18.894 3.921 11.903 1.00 68.88 170 GLN A C 1
ATOM 1252 O O . GLN A 1 170 ? -19.512 4.726 12.584 1.00 68.88 170 GLN A O 1
ATOM 1257 N N . ASP A 1 171 ? -18.552 2.719 12.381 1.00 65.75 171 ASP A N 1
ATOM 1258 C CA . ASP A 1 171 ? -19.041 2.181 13.668 1.00 65.75 171 ASP A CA 1
ATOM 1259 C C . ASP A 1 171 ? -17.919 1.620 14.563 1.00 65.75 171 ASP A C 1
ATOM 1261 O O . ASP A 1 171 ? -18.118 0.679 15.339 1.00 65.75 171 ASP A O 1
ATOM 1265 N N . ARG A 1 172 ? -16.688 2.124 14.430 1.00 69.81 172 ARG A N 1
ATOM 1266 C CA . ARG A 1 172 ? -15.573 1.628 15.248 1.00 69.81 172 ARG A CA 1
ATOM 1267 C C . ARG A 1 172 ? -15.652 2.210 16.655 1.00 69.81 172 ARG A C 1
ATOM 1269 O O . ARG A 1 172 ? -15.493 3.412 16.836 1.00 69.81 172 ARG A O 1
ATOM 1276 N N . ALA A 1 173 ? -15.829 1.344 17.653 1.00 67.44 173 ALA A N 1
ATOM 1277 C CA . ALA A 1 173 ? -15.652 1.736 19.046 1.00 67.44 173 ALA A CA 1
ATOM 1278 C C . ALA A 1 173 ? -14.230 2.283 19.252 1.00 67.44 173 ALA A C 1
ATOM 1280 O O . ALA A 1 173 ? -13.254 1.666 18.807 1.00 67.44 173 ALA A O 1
ATOM 1281 N N . GLU A 1 174 ? -14.112 3.428 19.926 1.00 69.31 174 GLU A N 1
ATOM 1282 C CA . GLU A 1 174 ? -12.809 3.974 20.289 1.00 69.31 174 GLU A CA 1
ATOM 1283 C C . GLU A 1 174 ? -12.047 2.960 21.147 1.00 69.31 174 GLU A C 1
ATOM 1285 O O . GLU A 1 174 ? -12.525 2.499 22.185 1.00 69.31 174 GLU A O 1
ATOM 1290 N N . GLN A 1 175 ? -10.844 2.592 20.702 1.00 69.88 175 GLN A N 1
ATOM 1291 C CA . GLN A 1 175 ? -9.946 1.756 21.488 1.00 69.88 175 GLN A CA 1
ATOM 1292 C C . GLN A 1 175 ? -8.916 2.640 22.193 1.00 69.88 175 GLN A C 1
ATOM 1294 O O . GLN A 1 175 ? -8.222 3.403 21.515 1.00 69.88 175 GLN A O 1
ATOM 1299 N N . PRO A 1 176 ? -8.738 2.499 23.520 1.00 73.38 176 PRO A N 1
ATOM 1300 C CA . PRO A 1 176 ? -7.700 3.213 24.249 1.00 73.38 176 PRO A CA 1
ATOM 1301 C C . PRO A 1 176 ? -6.321 3.021 23.608 1.00 73.38 176 PRO A C 1
ATOM 1303 O O . PRO A 1 176 ? -5.937 1.908 23.226 1.00 73.38 176 PRO A O 1
ATOM 1306 N N . ALA A 1 177 ? -5.550 4.106 23.520 1.00 72.00 177 ALA A N 1
ATOM 1307 C CA . ALA A 1 177 ? -4.193 4.050 22.997 1.00 72.00 177 ALA A CA 1
ATOM 1308 C C . ALA A 1 177 ? -3.311 3.118 23.849 1.00 72.00 177 ALA A C 1
ATOM 1310 O O . ALA A 1 177 ? -3.393 3.091 25.088 1.00 72.00 177 ALA A O 1
ATOM 1311 N N . HIS A 1 178 ? -2.444 2.360 23.169 1.00 73.62 178 HIS A N 1
ATOM 1312 C CA . HIS A 1 178 ? -1.425 1.542 23.826 1.00 73.62 178 HIS A CA 1
ATOM 1313 C C . HIS A 1 178 ? -0.505 2.444 24.651 1.00 73.62 178 HIS A C 1
ATOM 1315 O O . HIS A 1 178 ? -0.245 3.563 24.232 1.00 73.62 178 HIS A O 1
ATOM 1321 N N . VAL A 1 179 ? 0.027 1.968 25.780 1.00 74.12 179 VAL A N 1
ATOM 1322 C CA . VAL A 1 179 ? 0.830 2.783 26.717 1.00 74.12 179 VAL A CA 1
ATOM 1323 C C . VAL A 1 179 ? 1.953 3.562 26.019 1.00 74.12 179 VAL A C 1
ATOM 1325 O O . VAL A 1 179 ? 2.143 4.735 26.297 1.00 74.12 179 VAL A O 1
ATOM 1328 N N . VAL A 1 180 ? 2.633 2.937 25.055 1.00 72.88 180 VAL A N 1
ATOM 1329 C CA . VAL A 1 180 ? 3.724 3.549 24.265 1.00 72.88 180 VAL A CA 1
ATOM 1330 C C . VAL A 1 180 ? 3.236 4.589 23.239 1.00 72.88 180 VAL A C 1
ATOM 1332 O O . VAL A 1 180 ? 4.009 5.431 22.807 1.00 72.88 180 VAL A O 1
ATOM 1335 N N . ALA A 1 181 ? 1.964 4.536 22.842 1.00 73.88 181 ALA A N 1
ATOM 1336 C CA . ALA A 1 181 ? 1.320 5.509 21.956 1.00 73.88 181 ALA A CA 1
ATOM 1337 C C . ALA A 1 181 ? 0.492 6.557 22.716 1.00 73.88 181 ALA A C 1
ATOM 1339 O O . ALA A 1 181 ? -0.164 7.381 22.085 1.00 73.88 181 ALA A O 1
ATOM 1340 N N . ARG A 1 182 ? 0.446 6.491 24.054 1.00 76.62 182 ARG A N 1
ATOM 1341 C CA . ARG A 1 182 ? -0.218 7.518 24.858 1.00 76.62 182 ARG A CA 1
ATOM 1342 C C . ARG A 1 182 ? 0.636 8.773 24.856 1.00 76.62 182 ARG A C 1
ATOM 1344 O O . ARG A 1 182 ? 1.863 8.689 24.831 1.00 76.62 182 ARG A O 1
ATOM 1351 N N . GLU A 1 183 ? -0.040 9.913 24.925 1.00 75.25 183 GLU A N 1
ATOM 1352 C CA . GLU A 1 183 ? 0.623 11.205 25.011 1.00 75.25 183 GLU A CA 1
ATOM 1353 C C . GLU A 1 183 ? 1.621 11.205 26.172 1.00 75.25 183 GLU A C 1
ATOM 1355 O O . GLU A 1 183 ? 1.315 10.747 27.281 1.00 75.25 183 GLU A O 1
ATOM 1360 N N . SER A 1 184 ? 2.834 11.689 25.904 1.00 76.69 184 SER A N 1
ATOM 1361 C CA . SER A 1 184 ? 3.861 11.796 26.933 1.00 76.69 184 SER A CA 1
ATOM 1362 C C . SER A 1 184 ? 3.373 12.689 28.074 1.00 76.69 184 SER A C 1
ATOM 1364 O O . SER A 1 184 ? 2.707 13.702 27.852 1.00 76.69 184 SER A O 1
ATOM 1366 N N . THR A 1 185 ? 3.698 12.322 29.313 1.00 81.25 185 THR A N 1
ATOM 1367 C CA . THR A 1 185 ? 3.311 13.116 30.483 1.00 81.25 185 THR A CA 1
ATOM 1368 C C . THR A 1 185 ? 3.910 14.516 30.397 1.00 81.25 185 THR A C 1
ATOM 1370 O O . THR A 1 185 ? 5.110 14.645 30.144 1.00 81.25 185 THR A O 1
ATOM 1373 N N . VAL A 1 186 ? 3.106 15.549 30.668 1.00 79.12 186 VAL A N 1
ATOM 1374 C CA . VAL A 1 186 ? 3.579 16.941 30.696 1.00 79.12 186 VAL A CA 1
ATOM 1375 C C . VAL A 1 186 ? 4.747 17.058 31.684 1.00 79.12 186 VAL A C 1
ATOM 1377 O O . VAL A 1 186 ? 4.572 16.727 32.862 1.00 79.12 186 VAL A O 1
ATOM 1380 N N . PRO A 1 187 ? 5.934 17.523 31.249 1.00 75.88 187 PRO A N 1
ATOM 1381 C CA . PRO A 1 187 ? 7.068 17.695 32.144 1.00 75.88 187 PRO A CA 1
ATOM 1382 C C . PRO A 1 187 ? 6.725 18.696 33.249 1.00 75.88 187 PRO A C 1
ATOM 1384 O O . PRO A 1 187 ? 6.430 19.862 32.981 1.00 75.88 187 PRO A O 1
ATOM 1387 N N . THR A 1 188 ? 6.772 18.267 34.509 1.00 82.69 188 THR A N 1
ATOM 1388 C CA . THR A 1 188 ? 6.611 19.184 35.639 1.00 82.69 188 THR A CA 1
ATOM 1389 C C . THR A 1 188 ? 7.938 19.889 35.914 1.00 82.69 188 THR A C 1
ATOM 1391 O O . THR A 1 188 ? 9.012 19.282 35.932 1.00 82.69 188 THR A O 1
ATOM 1394 N N . ARG A 1 189 ? 7.894 21.214 36.103 1.00 76.06 189 ARG A N 1
ATOM 1395 C CA . ARG A 1 189 ? 9.095 21.993 36.425 1.00 76.06 189 ARG A CA 1
ATOM 1396 C C . ARG A 1 189 ? 9.602 21.566 37.802 1.00 76.06 189 ARG A C 1
ATOM 1398 O O . ARG A 1 189 ? 8.874 21.674 38.786 1.00 76.06 189 ARG A O 1
ATOM 1405 N N . LYS A 1 190 ? 10.864 21.130 37.878 1.00 76.19 190 LYS A N 1
ATOM 1406 C CA . LYS A 1 190 ? 11.537 20.841 39.153 1.00 76.19 190 LYS A CA 1
ATOM 1407 C C . LYS A 1 190 ? 11.404 22.065 40.081 1.00 76.19 190 LYS A C 1
ATOM 1409 O O . LYS A 1 190 ? 11.732 23.167 39.627 1.00 76.19 190 LYS A O 1
ATOM 1414 N N . PRO A 1 191 ? 10.936 21.906 41.336 1.00 75.75 191 PRO A N 1
ATOM 1415 C CA . PRO A 1 191 ? 10.822 23.016 42.274 1.00 75.75 191 PRO A CA 1
ATOM 1416 C C . PRO A 1 191 ? 12.154 23.760 42.376 1.00 75.75 191 PRO A C 1
ATOM 1418 O O . PRO A 1 191 ? 13.201 23.146 42.598 1.00 75.75 191 PRO A O 1
ATOM 1421 N N . ALA A 1 192 ? 12.129 25.075 42.158 1.00 75.00 192 ALA A N 1
ATOM 1422 C CA . ALA A 1 192 ? 13.315 25.895 42.334 1.00 75.00 192 ALA A CA 1
ATOM 1423 C C . ALA A 1 192 ? 13.680 25.883 43.822 1.00 75.00 192 ALA A C 1
ATOM 1425 O O . ALA A 1 192 ? 12.880 26.300 44.658 1.00 75.00 192 ALA A O 1
ATOM 1426 N N . VAL A 1 193 ? 14.878 25.397 44.150 1.00 73.38 193 VAL A N 1
ATOM 1427 C CA . VAL A 1 193 ? 15.423 25.522 45.505 1.00 73.38 193 VAL A CA 1
ATOM 1428 C C . VAL A 1 193 ? 15.509 27.021 45.819 1.00 73.38 193 VAL A C 1
ATOM 1430 O O . VAL A 1 193 ? 16.106 27.754 45.020 1.00 73.38 193 VAL A O 1
ATOM 1433 N N . PRO A 1 194 ? 14.909 27.505 46.924 1.00 75.19 194 PRO A N 1
ATOM 1434 C CA . PRO A 1 194 ? 15.011 28.905 47.308 1.00 75.19 194 PRO A CA 1
ATOM 1435 C C . PRO A 1 194 ? 16.485 29.298 47.403 1.00 75.19 194 PRO A C 1
ATOM 1437 O O . PRO A 1 194 ? 17.254 28.676 48.137 1.00 75.19 194 PRO A O 1
ATOM 1440 N N . LYS A 1 195 ? 16.904 30.309 46.631 1.00 72.56 195 LYS A N 1
ATOM 1441 C CA . LYS A 1 195 ? 18.255 30.861 46.770 1.00 72.56 195 LYS A CA 1
ATOM 1442 C C . LYS A 1 195 ? 18.390 31.408 48.199 1.00 72.56 195 LYS A C 1
ATOM 1444 O O . LYS A 1 195 ? 17.503 32.159 48.610 1.00 72.56 195 LYS A O 1
ATOM 1449 N N . PRO A 1 196 ? 19.461 31.071 48.942 1.00 74.00 196 PRO A N 1
ATOM 1450 C CA . PRO A 1 196 ? 19.698 31.636 50.263 1.00 74.00 196 PRO A CA 1
ATOM 1451 C C . PRO A 1 196 ? 19.664 33.162 50.188 1.00 74.00 196 PRO A C 1
ATOM 1453 O O . PRO A 1 196 ? 20.339 33.765 49.347 1.00 74.00 196 PRO A O 1
ATOM 1456 N N . VAL A 1 197 ? 18.851 33.780 51.043 1.00 71.12 197 VAL A N 1
ATOM 1457 C CA . VAL A 1 197 ? 18.791 35.236 51.180 1.00 71.12 197 VAL A CA 1
ATOM 1458 C C . VAL A 1 197 ? 20.174 35.701 51.633 1.00 71.12 197 VAL A C 1
ATOM 1460 O O . VAL A 1 197 ? 20.650 35.291 52.690 1.00 71.12 197 VAL A O 1
ATOM 1463 N N . LYS A 1 198 ? 20.847 36.525 50.821 1.00 69.88 198 LYS A N 1
ATOM 1464 C CA . LYS A 1 198 ? 22.095 37.174 51.242 1.00 69.88 198 LYS A CA 1
ATOM 1465 C C . LYS A 1 198 ? 21.789 38.037 52.476 1.00 69.88 198 LYS A C 1
ATOM 1467 O O . LYS A 1 198 ? 20.850 38.833 52.397 1.00 69.88 198 LYS A O 1
ATOM 1472 N N . PRO A 1 199 ? 22.544 37.912 53.582 1.00 70.44 199 PRO A N 1
ATOM 1473 C CA . PRO A 1 199 ? 22.369 38.774 54.743 1.00 70.44 199 PRO A CA 1
ATOM 1474 C C . PRO A 1 199 ? 22.486 40.243 54.330 1.00 70.44 199 PRO A C 1
ATOM 1476 O O . PRO A 1 199 ? 23.423 40.629 53.627 1.00 70.44 199 PRO A O 1
ATOM 1479 N N . LYS A 1 200 ? 21.502 41.048 54.732 1.00 70.75 200 LYS A N 1
ATOM 1480 C CA . LYS A 1 200 ? 21.517 42.501 54.558 1.00 70.75 200 LYS A CA 1
ATOM 1481 C C . LYS A 1 200 ? 22.670 43.067 55.403 1.00 70.75 200 LYS A C 1
ATOM 1483 O O . LYS A 1 200 ? 22.729 42.717 56.580 1.00 70.75 200 LYS A O 1
ATOM 1488 N N . PRO A 1 201 ? 23.566 43.907 54.853 1.00 64.50 201 PRO A N 1
ATOM 1489 C CA . PRO A 1 201 ? 24.586 44.571 55.654 1.00 64.50 201 PRO A CA 1
ATOM 1490 C C . PRO A 1 201 ? 23.916 45.404 56.747 1.00 64.50 201 PRO A C 1
ATOM 1492 O O . PRO A 1 201 ? 23.012 46.196 56.466 1.00 64.50 201 PRO A O 1
ATOM 1495 N N . GLU A 1 202 ? 24.331 45.171 57.984 1.00 67.06 202 GLU A N 1
A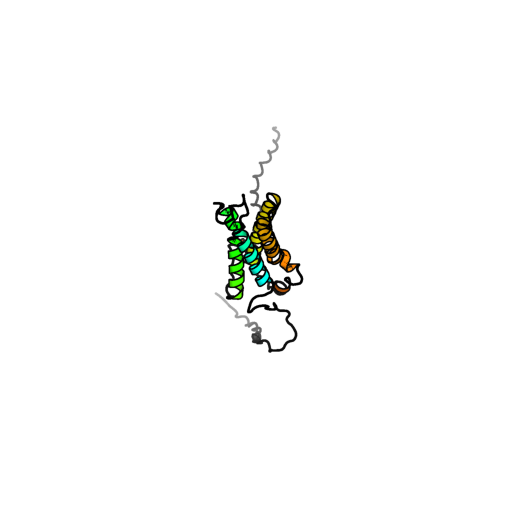TOM 1496 C CA . GLU A 1 202 ? 23.871 45.902 59.157 1.00 67.06 202 GLU A CA 1
ATOM 1497 C C . GLU A 1 202 ? 24.361 47.360 59.072 1.00 67.06 202 GLU A C 1
ATOM 1499 O O . GLU A 1 202 ? 25.521 47.592 58.715 1.00 67.06 202 GLU A O 1
ATOM 1504 N N . PRO A 1 203 ? 23.499 48.362 59.316 1.00 61.41 203 PRO A N 1
ATOM 1505 C CA . PRO A 1 203 ? 23.925 49.754 59.319 1.00 61.41 203 PRO A CA 1
ATOM 1506 C C . PRO A 1 203 ? 24.907 49.991 60.472 1.00 61.41 203 PRO A C 1
ATOM 1508 O O . PRO A 1 203 ? 24.589 49.737 61.631 1.00 61.41 203 PRO A O 1
ATOM 1511 N N . ALA A 1 204 ? 26.102 50.485 60.139 1.00 63.69 204 ALA A N 1
ATOM 1512 C CA . ALA A 1 204 ? 27.105 50.898 61.111 1.00 63.69 204 ALA A CA 1
ATOM 1513 C C . ALA A 1 204 ? 26.519 51.952 62.065 1.00 63.69 204 ALA A C 1
ATOM 1515 O O . ALA A 1 204 ? 26.084 53.021 61.634 1.00 63.69 204 ALA A O 1
ATOM 1516 N N . SER A 1 205 ? 26.502 51.630 63.357 1.00 58.84 205 SER A N 1
ATOM 1517 C CA . SER A 1 205 ? 26.132 52.562 64.422 1.00 58.84 205 SER A CA 1
ATOM 1518 C C . SER A 1 205 ? 27.280 53.556 64.673 1.00 58.84 205 SER A C 1
ATOM 1520 O O . SER A 1 205 ? 28.443 53.141 64.629 1.00 58.84 205 SER A O 1
ATOM 1522 N N . PRO A 1 206 ? 27.000 54.852 64.910 1.00 55.28 206 PRO A N 1
ATOM 1523 C CA . PRO A 1 206 ? 28.026 55.881 65.061 1.00 55.28 206 PRO A CA 1
ATOM 1524 C C . PRO A 1 206 ? 28.761 55.764 66.407 1.00 55.28 206 PRO A C 1
ATOM 1526 O O . PRO A 1 206 ? 28.160 55.457 67.436 1.00 55.28 206 PRO A O 1
ATOM 1529 N N . ALA A 1 207 ? 30.072 56.010 66.379 1.00 60.12 207 ALA A N 1
ATOM 1530 C CA . ALA A 1 207 ? 30.948 56.056 67.550 1.00 60.12 207 ALA A CA 1
ATOM 1531 C C . ALA A 1 207 ? 30.839 57.419 68.286 1.00 60.12 207 ALA A C 1
ATOM 1533 O O . ALA A 1 207 ? 30.464 58.400 67.637 1.00 60.12 207 ALA A O 1
ATOM 1534 N N . PRO A 1 208 ? 31.122 57.462 69.607 1.00 55.53 208 PRO A N 1
ATOM 1535 C CA . PRO A 1 208 ? 30.873 58.606 70.496 1.00 55.53 208 PRO A CA 1
ATOM 1536 C C . PRO A 1 208 ? 31.756 59.833 70.248 1.00 55.53 208 PRO A C 1
ATOM 1538 O O . PRO A 1 208 ? 32.898 59.665 69.760 1.00 55.53 208 PRO A O 1
#

Foldseek 3Di:
DDDDDDDDDDDDDDDDDDPDPPPPPDPDDPPPPDDPQQPAPDVLHHPLLVLLVVLLVLLVQLQPAQLPPRNDGLVRPPDVVSVCLSHVLSVVLSVVSVCCSVPVVDQDADVQHGSLRSLLVSLVSQLVSLVVSCVVPVDPSSVSSNSSSVSSNCSRVVQCVDPRRVSVPPDDDDDDGDPVRDDDPDDDDDDDDPDPDDDDDDDDDDDD

Sequence (208 aa):
MNQTSQGPKYGALAPGSAPEAAAGSGAPEPGSVTSPKYQAVLGPFTIRDLTVFGSTLVMFVGSLLPMFGGRYNLWNLDNLFFLALGIVLPLVVTALFVARRLQPGNIVRIGSLSTDQFASVVASFALTLFFLSAAGAFTVFVLVGLIGSVGLLAATVLAPHLPFLRDDFQDRAEQPAHVVARESTVPTRKPAVPKPVKPKPEPASPAP